Protein AF-A0A2A4VRT5-F1 (afdb_monomer_lite)

Sequence (185 aa):
MNTITSTNTMPLWRRLVMKTGKRFLRWAGDFQSRHSLISTTPVIDNSEFAWVPQLENSYDDVRKELDSILENPENIPTFHQLSPDQKRISKGNNWKTFAFYMYGERVDDQILNWKTGEVMLFDDTYEHEVHNDTDETRAILFIDIYRPMDAIGSLFNRLIVRLIQASTYVKQPLKNVVLWNKGQR

pLDDT: mean 70.99, std 17.07, range [30.53, 94.56]

Secondary structure (DSSP, 8-state):
-----------HHHHHHHHHHHHHHHHHHHHHHHTBSS--SSEE-GGG-TTHHHHHHTHHHHHHHHHHHHTSGGGSPBHHHH-GGGTTT--SSS-B---SS-------S------TT---EE-TTS-------SSS------------B-HHHHHHHHHHHHHHHHSHHHHHHHHHHHHHHHH--

Structure (mmCIF, N/CA/C/O backbone):
data_AF-A0A2A4VRT5-F1
#
_entry.id   AF-A0A2A4VRT5-F1
#
loop_
_atom_site.group_PDB
_atom_site.id
_atom_site.type_symbol
_atom_site.label_atom_id
_atom_site.label_alt_id
_atom_site.label_comp_id
_atom_site.label_asym_id
_atom_site.label_entity_id
_atom_site.label_seq_id
_atom_site.pdbx_PDB_ins_code
_atom_site.Cartn_x
_atom_site.Cartn_y
_atom_site.Cartn_z
_atom_site.occupancy
_atom_site.B_iso_or_equiv
_atom_site.auth_seq_id
_atom_site.auth_comp_id
_atom_site.auth_asym_id
_atom_site.auth_atom_id
_atom_site.pdbx_PDB_model_num
ATOM 1 N N . MET A 1 1 ? -29.665 42.108 3.701 1.00 37.06 1 MET A N 1
ATOM 2 C CA . MET A 1 1 ? -29.297 40.897 2.935 1.00 37.06 1 MET A CA 1
ATOM 3 C C . MET A 1 1 ? -28.033 41.209 2.155 1.00 37.06 1 MET A C 1
ATOM 5 O O . MET A 1 1 ? -28.118 42.055 1.283 1.00 37.06 1 MET A O 1
ATOM 9 N N . ASN A 1 2 ? -26.899 40.572 2.466 1.00 30.53 2 ASN A N 1
ATOM 10 C CA . ASN A 1 2 ? -25.661 40.688 1.683 1.00 30.53 2 ASN A CA 1
ATOM 11 C C . ASN A 1 2 ? -25.141 39.276 1.378 1.00 30.53 2 ASN A C 1
ATOM 13 O O . ASN A 1 2 ? -24.645 38.592 2.270 1.00 30.53 2 ASN A O 1
ATOM 17 N N . THR A 1 3 ? -25.274 38.835 0.130 1.00 39.72 3 THR A N 1
ATOM 18 C CA . THR A 1 3 ? -24.721 37.572 -0.372 1.00 39.72 3 THR A CA 1
ATOM 19 C C . THR A 1 3 ? -23.287 37.783 -0.853 1.00 39.72 3 THR A C 1
ATOM 21 O O . THR A 1 3 ? -23.057 38.452 -1.856 1.00 39.72 3 THR A O 1
ATOM 24 N N . ILE A 1 4 ? -22.310 37.186 -0.165 1.00 38.91 4 ILE A N 1
ATOM 25 C CA . ILE A 1 4 ? -20.912 37.175 -0.619 1.00 38.91 4 ILE A CA 1
ATOM 26 C C . ILE A 1 4 ? -20.708 35.971 -1.547 1.00 38.91 4 ILE A C 1
ATOM 28 O O . ILE A 1 4 ? -20.393 34.867 -1.103 1.00 38.91 4 ILE A O 1
ATOM 32 N N . THR A 1 5 ? -20.873 36.173 -2.854 1.00 44.16 5 THR A N 1
ATOM 33 C CA . THR A 1 5 ? -20.457 35.194 -3.869 1.00 44.16 5 THR A CA 1
ATOM 34 C C . THR A 1 5 ? -18.940 35.237 -4.047 1.00 44.16 5 THR A C 1
ATOM 36 O O . THR A 1 5 ? -18.415 36.013 -4.843 1.00 44.16 5 THR A O 1
ATOM 39 N N . SER A 1 6 ? -18.232 34.389 -3.301 1.00 38.62 6 SER A N 1
ATOM 40 C CA . SER A 1 6 ? -16.788 34.177 -3.448 1.00 38.62 6 SER A CA 1
ATOM 41 C C . SER A 1 6 ? -16.477 33.375 -4.719 1.00 38.62 6 SER A C 1
ATOM 43 O O . SER A 1 6 ? -16.446 32.143 -4.711 1.00 38.62 6 SER A O 1
ATOM 45 N N . THR A 1 7 ? -16.231 34.062 -5.835 1.00 47.00 7 THR A N 1
ATOM 46 C CA . THR A 1 7 ? -15.704 33.448 -7.063 1.00 47.00 7 THR A CA 1
ATOM 47 C C . THR A 1 7 ? -14.189 33.259 -6.953 1.00 47.00 7 THR A C 1
ATOM 49 O O . THR A 1 7 ? -13.397 33.993 -7.539 1.00 47.00 7 THR A O 1
ATOM 52 N N . ASN A 1 8 ? -13.760 32.248 -6.191 1.00 47.56 8 ASN A N 1
ATOM 53 C CA . ASN A 1 8 ? -12.343 31.914 -6.007 1.00 47.56 8 ASN A CA 1
ATOM 54 C C . ASN A 1 8 ? -11.716 31.296 -7.280 1.00 47.56 8 ASN A C 1
ATOM 56 O O . ASN A 1 8 ? -11.456 30.093 -7.370 1.00 47.56 8 ASN A O 1
ATOM 60 N N . THR A 1 9 ? -11.488 32.119 -8.305 1.00 58.62 9 THR A N 1
ATOM 61 C CA . THR A 1 9 ? -10.817 31.708 -9.541 1.00 58.62 9 THR A CA 1
ATOM 62 C C . THR A 1 9 ? -9.310 31.607 -9.317 1.00 58.62 9 THR A C 1
ATOM 64 O O . THR A 1 9 ? -8.614 32.621 -9.262 1.00 58.62 9 THR A O 1
ATOM 67 N N . MET A 1 10 ? -8.789 30.379 -9.217 1.00 53.94 10 MET A N 1
ATOM 68 C CA . MET A 1 10 ? -7.350 30.140 -9.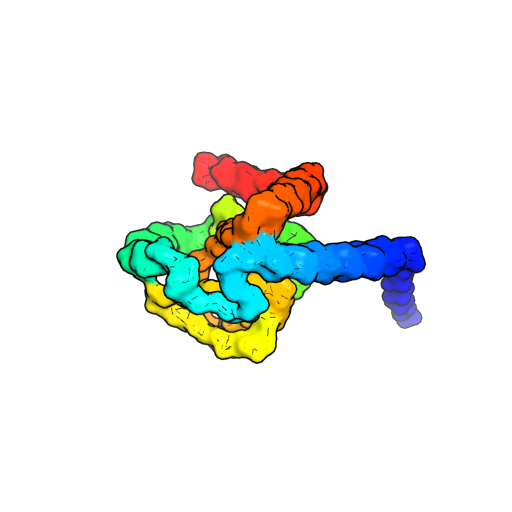037 1.00 53.94 10 MET A CA 1
ATOM 69 C C . MET A 1 10 ? -6.485 30.856 -10.101 1.00 53.94 10 MET A C 1
ATOM 71 O O . MET A 1 10 ? -6.837 30.805 -11.285 1.00 53.94 10 MET A O 1
ATOM 75 N N . PRO A 1 11 ? -5.323 31.435 -9.721 1.00 71.31 11 PRO A N 1
ATOM 76 C CA . PRO A 1 11 ? -4.452 32.175 -10.635 1.00 71.31 11 PRO A CA 1
ATOM 77 C C . PRO A 1 11 ? -4.022 31.384 -11.877 1.00 71.31 11 PRO A C 1
ATOM 79 O O . PRO A 1 11 ? -3.754 30.181 -11.808 1.00 71.31 11 PRO A O 1
ATOM 82 N N . LEU A 1 12 ? -3.868 32.080 -13.009 1.00 65.62 12 LEU A N 1
ATOM 83 C CA . LEU A 1 12 ? -3.478 31.477 -14.293 1.00 65.62 12 LEU A CA 1
ATOM 84 C C . LEU A 1 12 ? -2.144 30.715 -14.223 1.00 65.62 12 LEU A C 1
ATOM 86 O O . LEU A 1 12 ? -2.044 29.615 -14.764 1.00 65.62 12 LEU A O 1
ATOM 90 N N . TRP A 1 13 ? -1.149 31.243 -13.503 1.00 58.78 13 TRP A N 1
ATOM 91 C CA . TRP A 1 13 ? 0.137 30.563 -13.307 1.00 58.78 13 TRP A CA 1
ATOM 92 C C . TRP A 1 13 ? -0.016 29.255 -12.516 1.00 58.78 13 TRP A C 1
ATOM 94 O O . TRP A 1 13 ? 0.600 28.252 -12.866 1.00 58.78 13 TRP A O 1
ATOM 104 N N . ARG A 1 14 ? -0.906 29.216 -11.513 1.00 55.97 14 ARG A N 1
ATOM 105 C CA . ARG A 1 14 ? -1.205 28.005 -10.732 1.00 55.97 14 ARG A CA 1
ATOM 106 C C . ARG A 1 14 ? -1.890 26.952 -11.604 1.00 55.97 14 ARG A C 1
ATOM 108 O O . ARG A 1 14 ? -1.510 25.787 -11.553 1.00 55.97 14 ARG A O 1
ATOM 115 N N . ARG A 1 15 ? -2.824 27.358 -12.475 1.00 61.78 15 ARG A N 1
ATOM 116 C CA . ARG A 1 15 ? -3.419 26.471 -13.496 1.00 61.78 15 ARG A CA 1
ATOM 117 C C . ARG A 1 15 ? -2.370 25.926 -14.471 1.00 61.78 15 ARG A C 1
ATOM 119 O O . ARG A 1 15 ? -2.441 24.753 -14.829 1.00 61.78 15 ARG A O 1
ATOM 126 N N . LEU A 1 16 ? -1.398 26.743 -14.883 1.00 59.53 16 LEU A N 1
ATOM 127 C CA . LEU A 1 16 ? -0.314 26.310 -15.768 1.00 59.53 16 LEU A CA 1
ATOM 128 C C . LEU A 1 16 ? 0.598 25.282 -15.080 1.00 59.53 16 LEU A C 1
ATOM 130 O O . LEU A 1 16 ? 0.813 24.217 -15.650 1.00 59.53 16 LEU A O 1
ATOM 134 N N . VAL A 1 17 ? 1.030 25.549 -13.841 1.00 67.50 17 VAL A N 1
ATOM 135 C CA . VAL A 1 17 ? 1.826 24.625 -13.006 1.00 67.50 17 VAL A CA 1
ATOM 136 C C . VAL A 1 17 ? 1.083 23.311 -12.739 1.00 67.50 17 VAL A C 1
ATOM 138 O O . VAL A 1 17 ? 1.670 22.240 -12.844 1.00 67.50 17 VAL A O 1
ATOM 141 N N . MET A 1 18 ? -0.225 23.352 -12.468 1.00 61.66 18 MET A N 1
ATOM 142 C CA . MET A 1 18 ? -1.034 22.134 -12.317 1.00 61.66 18 MET A CA 1
ATOM 143 C C . MET A 1 18 ? -1.170 21.356 -13.637 1.00 61.66 18 MET A C 1
ATOM 145 O O . MET A 1 18 ? -1.179 20.127 -13.627 1.00 61.66 18 MET A O 1
ATOM 149 N N . LYS A 1 19 ? -1.247 22.039 -14.787 1.00 64.62 19 LYS A N 1
ATOM 150 C CA . LYS A 1 19 ? -1.354 21.399 -16.109 1.00 64.62 19 LYS A CA 1
ATOM 151 C C . LYS A 1 19 ? -0.029 20.787 -16.575 1.00 64.62 19 LYS A C 1
ATOM 153 O O . LYS A 1 19 ? -0.047 19.716 -17.181 1.00 64.62 19 LYS A O 1
ATOM 158 N N . THR A 1 20 ? 1.107 21.429 -16.297 1.00 74.12 20 THR A N 1
ATOM 159 C CA . THR A 1 20 ? 2.437 20.845 -16.539 1.00 74.12 20 THR A CA 1
ATOM 160 C C . THR A 1 20 ? 2.715 19.708 -15.558 1.00 74.12 20 THR A C 1
ATOM 162 O O . THR A 1 20 ? 3.128 18.640 -16.000 1.00 74.12 20 THR A O 1
ATOM 165 N N . GLY A 1 21 ? 2.365 19.873 -14.278 1.00 77.12 21 GLY A N 1
ATOM 166 C CA . GLY A 1 21 ? 2.412 18.820 -13.263 1.00 77.12 21 GLY A CA 1
ATOM 167 C C . GLY A 1 21 ? 1.601 17.582 -13.653 1.00 77.12 21 GLY A C 1
ATOM 168 O O . GLY A 1 21 ? 2.155 16.492 -13.695 1.00 77.12 21 GLY A O 1
ATOM 169 N N . LYS A 1 22 ? 0.328 17.727 -14.054 1.00 76.50 22 LYS A N 1
ATOM 170 C CA . LYS A 1 22 ? -0.503 16.587 -14.496 1.00 76.50 22 LYS A CA 1
ATOM 171 C C . LYS A 1 22 ? 0.057 15.883 -15.741 1.00 76.50 22 LYS A C 1
ATOM 173 O O . LYS A 1 22 ? -0.051 14.666 -15.851 1.00 76.50 22 LYS A O 1
ATOM 178 N N . ARG A 1 23 ? 0.681 16.620 -16.671 1.00 79.94 23 ARG A N 1
ATOM 179 C CA . ARG A 1 23 ? 1.385 16.022 -17.824 1.00 79.94 23 ARG A CA 1
ATOM 180 C C . ARG A 1 23 ? 2.635 15.250 -17.401 1.00 79.94 23 ARG A C 1
ATOM 182 O O . ARG A 1 23 ? 2.854 14.163 -17.920 1.00 79.94 23 ARG A O 1
ATOM 189 N N . PHE A 1 24 ? 3.417 15.797 -16.471 1.00 83.00 24 PHE A N 1
ATOM 190 C CA . PHE A 1 24 ? 4.592 15.133 -15.913 1.00 83.00 24 PHE A CA 1
ATOM 191 C C . PHE A 1 24 ? 4.214 13.864 -15.143 1.00 83.00 24 PHE A C 1
ATOM 193 O O . PHE A 1 24 ? 4.815 12.828 -15.387 1.00 83.00 24 PHE A O 1
ATOM 200 N N . LEU A 1 25 ? 3.185 13.918 -14.289 1.00 79.75 25 LEU A N 1
ATOM 201 C CA . LEU A 1 25 ? 2.685 12.758 -13.546 1.00 79.75 25 LEU A CA 1
ATOM 202 C C . LEU A 1 25 ? 2.237 11.638 -14.488 1.00 79.75 25 LEU A C 1
ATOM 204 O O . LEU A 1 25 ? 2.675 10.507 -14.319 1.00 79.75 25 LEU A O 1
ATOM 208 N N . ARG A 1 26 ? 1.448 11.950 -15.529 1.00 80.56 26 ARG A N 1
ATOM 209 C CA . ARG A 1 26 ? 1.040 10.932 -16.509 1.00 80.56 26 ARG A CA 1
ATOM 210 C C . ARG A 1 26 ? 2.236 10.340 -17.255 1.00 80.56 26 ARG A C 1
ATOM 212 O O . ARG A 1 26 ? 2.320 9.130 -17.370 1.00 80.56 26 ARG A O 1
ATOM 219 N N . TRP A 1 27 ? 3.186 11.171 -17.693 1.00 88.44 27 TRP A N 1
ATOM 220 C CA . TRP A 1 27 ? 4.414 10.687 -18.333 1.00 88.44 27 TRP A CA 1
ATOM 221 C C . TRP A 1 27 ? 5.266 9.813 -17.396 1.00 88.44 27 TRP A C 1
ATOM 223 O O . TRP A 1 27 ? 5.820 8.811 -17.834 1.00 88.44 27 TRP A O 1
ATOM 233 N N . ALA A 1 28 ? 5.356 10.164 -16.110 1.00 85.31 28 ALA A N 1
ATOM 234 C CA . ALA A 1 28 ? 6.055 9.367 -15.107 1.00 85.31 28 ALA A CA 1
ATOM 235 C C . ALA A 1 28 ? 5.331 8.038 -14.829 1.00 85.31 28 ALA A C 1
ATOM 237 O O . ALA A 1 28 ? 5.996 7.034 -14.591 1.00 85.31 28 ALA A O 1
ATOM 238 N N . GLY A 1 29 ? 3.995 8.010 -14.902 1.00 84.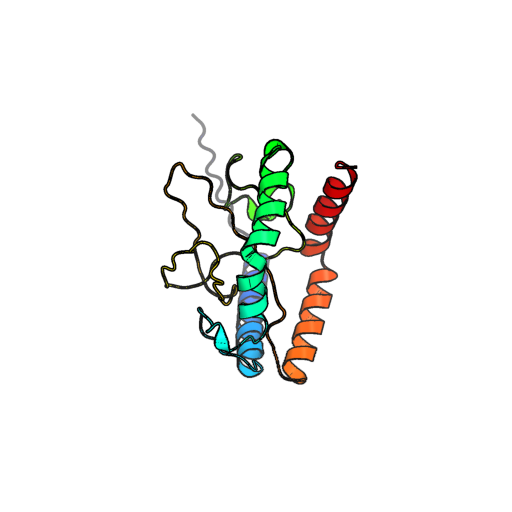88 29 GLY A N 1
ATOM 239 C CA . GLY A 1 29 ? 3.192 6.784 -14.939 1.00 84.88 29 GLY A CA 1
ATOM 240 C C . GLY A 1 29 ? 3.525 5.939 -16.169 1.00 84.88 29 GLY A C 1
ATOM 241 O O . GLY A 1 29 ? 4.076 4.855 -16.018 1.00 84.88 29 GLY A O 1
ATOM 242 N N . ASP A 1 30 ? 3.333 6.488 -17.377 1.00 86.12 30 ASP A N 1
ATOM 243 C CA . ASP A 1 30 ? 3.638 5.835 -18.663 1.00 86.12 30 ASP A CA 1
ATOM 244 C C . ASP A 1 30 ? 5.067 5.248 -18.697 1.00 86.12 30 ASP A C 1
ATOM 246 O O . ASP A 1 30 ? 5.305 4.180 -19.262 1.00 86.12 30 ASP A O 1
ATOM 250 N N . PHE A 1 31 ? 6.037 5.954 -18.105 1.00 90.25 31 PHE A N 1
ATOM 251 C CA . PHE A 1 31 ? 7.423 5.510 -17.968 1.00 90.25 31 PHE A CA 1
ATOM 252 C C . PHE A 1 31 ? 7.558 4.328 -16.998 1.00 90.25 31 PHE A C 1
ATOM 254 O O . PHE A 1 31 ? 8.173 3.322 -17.344 1.00 90.25 31 PHE A O 1
ATOM 261 N N . GLN A 1 32 ? 6.970 4.420 -15.803 1.00 87.88 32 GLN A N 1
ATOM 262 C CA . GLN A 1 32 ? 7.000 3.341 -14.813 1.00 87.88 32 GLN A CA 1
ATOM 263 C C . GLN A 1 32 ? 6.305 2.072 -15.322 1.00 87.88 32 GLN A C 1
ATOM 265 O O . GLN A 1 32 ? 6.847 0.987 -15.134 1.00 87.88 32 GLN A O 1
ATOM 270 N N . SER A 1 33 ? 5.181 2.194 -16.037 1.00 88.56 33 SER A N 1
ATOM 271 C CA . SER A 1 33 ? 4.491 1.056 -16.655 1.00 88.56 33 SER A CA 1
ATOM 272 C C . SER A 1 33 ? 5.375 0.334 -17.679 1.00 88.56 33 SER A C 1
ATOM 274 O O . SER A 1 33 ? 5.449 -0.889 -17.670 1.00 88.56 33 SER A O 1
ATOM 276 N N . ARG A 1 34 ? 6.116 1.072 -18.521 1.00 91.81 34 ARG A N 1
ATOM 277 C CA . ARG A 1 34 ? 7.037 0.492 -19.526 1.00 91.81 34 ARG A CA 1
ATOM 278 C C . ARG A 1 34 ? 8.237 -0.244 -18.931 1.00 91.81 34 ARG A C 1
ATOM 280 O O . ARG A 1 34 ? 8.804 -1.093 -19.610 1.00 91.81 34 ARG A O 1
ATOM 287 N N . HIS A 1 35 ? 8.634 0.112 -17.713 1.00 93.62 35 HIS A N 1
ATOM 288 C CA . HIS A 1 35 ? 9.755 -0.495 -16.994 1.00 93.62 35 HIS A CA 1
ATOM 289 C C . HIS A 1 35 ? 9.301 -1.462 -15.884 1.00 93.62 35 HIS A C 1
ATOM 291 O O . HIS A 1 35 ? 10.137 -1.935 -15.113 1.00 93.62 35 HIS A O 1
ATOM 297 N N . SER A 1 36 ? 7.997 -1.750 -15.787 1.00 91.62 36 SER A N 1
ATOM 298 C CA . SER A 1 36 ? 7.414 -2.698 -14.833 1.00 91.62 36 SER A CA 1
ATOM 299 C C . SER A 1 36 ? 7.798 -4.136 -15.190 1.00 91.62 36 SER A C 1
ATOM 301 O O . SER A 1 36 ? 7.738 -4.525 -16.354 1.00 91.62 36 SER A O 1
ATOM 303 N N . LEU A 1 37 ? 8.174 -4.929 -14.184 1.00 92.62 37 LEU A N 1
ATOM 304 C CA . LEU A 1 37 ? 8.426 -6.373 -14.323 1.00 92.62 37 LEU A CA 1
ATOM 305 C C . LEU A 1 37 ? 7.197 -7.232 -13.979 1.00 92.62 37 LEU A C 1
ATOM 307 O O . LEU A 1 37 ? 7.214 -8.435 -14.215 1.00 92.62 37 LEU A O 1
ATOM 311 N N . ILE A 1 38 ? 6.160 -6.601 -13.426 1.00 91.44 38 ILE A N 1
ATOM 312 C CA . ILE A 1 38 ? 4.837 -7.168 -13.129 1.00 91.44 38 ILE A CA 1
ATOM 313 C C . ILE A 1 38 ? 3.769 -6.507 -14.014 1.00 91.44 38 ILE A C 1
ATOM 315 O O . ILE A 1 38 ? 4.041 -5.473 -14.644 1.00 91.44 38 ILE A O 1
ATOM 319 N N . SER A 1 39 ? 2.548 -7.037 -14.018 1.00 88.81 39 SER A N 1
ATOM 320 C CA . SER A 1 39 ? 1.408 -6.455 -14.727 1.00 88.81 39 SER A CA 1
ATOM 321 C C . SER A 1 39 ? 1.136 -4.998 -14.329 1.00 88.81 39 SER A C 1
ATOM 323 O O . SER A 1 39 ? 1.421 -4.523 -13.223 1.00 88.81 39 SER A O 1
ATOM 325 N N . THR A 1 40 ? 0.605 -4.250 -15.293 1.00 88.44 40 THR A N 1
ATOM 326 C CA . THR A 1 40 ? 0.207 -2.842 -15.153 1.00 88.44 40 THR A CA 1
ATOM 327 C C . THR A 1 40 ? -1.305 -2.705 -15.323 1.00 88.44 40 THR A C 1
ATOM 329 O O . THR A 1 40 ? -1.783 -1.748 -15.925 1.00 88.44 40 THR A O 1
ATOM 332 N N . THR A 1 41 ? -2.051 -3.726 -14.909 1.00 85.75 41 THR A N 1
ATOM 333 C CA . THR A 1 41 ? -3.511 -3.702 -14.816 1.00 85.75 41 THR A CA 1
ATOM 334 C C . THR A 1 41 ? -3.931 -3.092 -13.473 1.00 85.75 41 THR A C 1
ATOM 336 O O . THR A 1 41 ? -3.157 -3.169 -12.517 1.00 85.75 41 THR A O 1
ATOM 339 N N . PRO A 1 42 ? -5.139 -2.501 -13.362 1.00 80.06 42 PRO A N 1
ATOM 340 C CA . PRO A 1 42 ? -5.616 -1.924 -12.101 1.00 80.06 42 PRO A CA 1
ATOM 341 C C . PRO A 1 42 ? -5.645 -2.932 -10.947 1.00 80.06 42 PRO A C 1
ATOM 343 O O . PRO A 1 42 ? -5.326 -2.585 -9.815 1.00 80.06 42 PRO A O 1
ATOM 346 N N . VAL A 1 43 ? -5.982 -4.186 -11.258 1.00 82.00 43 VAL A N 1
ATOM 347 C CA . VAL A 1 43 ? -5.911 -5.341 -10.355 1.00 82.00 43 VAL A CA 1
ATOM 348 C C . VAL A 1 43 ? -4.746 -6.216 -10.798 1.00 82.00 43 VAL A C 1
ATOM 350 O O . VAL A 1 43 ? -4.580 -6.453 -11.998 1.00 82.00 43 VAL A O 1
ATOM 353 N N . ILE A 1 44 ? -3.940 -6.669 -9.842 1.00 86.12 44 ILE A N 1
ATOM 354 C CA . ILE A 1 44 ? -2.732 -7.469 -10.079 1.00 86.12 44 ILE A CA 1
ATOM 355 C C . ILE A 1 44 ? -2.971 -8.873 -9.520 1.00 86.12 44 ILE A C 1
ATOM 357 O O . ILE A 1 44 ? -3.576 -9.021 -8.459 1.00 86.12 44 ILE A O 1
ATOM 361 N N . ASP A 1 45 ? -2.521 -9.907 -10.230 1.00 88.75 45 ASP A N 1
ATOM 362 C CA . ASP A 1 45 ? -2.709 -11.287 -9.786 1.00 88.75 45 ASP A CA 1
ATOM 363 C C . ASP A 1 45 ? -1.759 -11.620 -8.619 1.00 88.75 45 ASP A C 1
ATOM 365 O O . ASP A 1 45 ? -0.554 -11.355 -8.677 1.00 88.75 45 ASP A O 1
ATOM 369 N N . ASN A 1 46 ? -2.290 -12.232 -7.556 1.00 89.38 46 ASN A N 1
ATOM 370 C CA . ASN A 1 46 ? -1.518 -12.608 -6.367 1.00 89.38 46 ASN A CA 1
ATOM 371 C C . ASN A 1 46 ? -0.339 -13.551 -6.690 1.00 89.38 46 ASN A C 1
ATOM 373 O O . ASN A 1 46 ? 0.665 -13.542 -5.976 1.00 89.38 46 ASN A O 1
ATOM 377 N N . SER A 1 47 ? -0.411 -14.325 -7.780 1.00 89.94 47 SER A N 1
ATOM 378 C CA . SER A 1 47 ? 0.676 -15.203 -8.236 1.00 89.94 47 SER A CA 1
ATOM 379 C C . SER A 1 47 ? 1.921 -14.460 -8.738 1.00 89.94 47 SER A C 1
ATOM 381 O O . SER A 1 47 ? 3.002 -15.051 -8.765 1.00 89.94 47 SER A O 1
ATOM 383 N N . GLU A 1 48 ? 1.829 -13.162 -9.054 1.00 90.75 48 GLU A N 1
ATOM 384 C CA . GLU A 1 48 ? 2.998 -12.339 -9.399 1.00 90.75 48 GLU A CA 1
ATOM 385 C C . GLU A 1 48 ? 3.907 -12.058 -8.186 1.00 90.75 48 GLU A C 1
ATOM 387 O O . GLU A 1 48 ? 5.050 -11.618 -8.342 1.00 90.75 48 GLU A O 1
ATOM 392 N N . PHE A 1 49 ? 3.438 -12.356 -6.968 1.00 90.38 49 PHE A N 1
ATOM 393 C CA . PHE A 1 49 ? 4.138 -12.072 -5.722 1.00 90.38 49 PHE A CA 1
ATOM 394 C C . PHE A 1 49 ? 4.237 -13.301 -4.811 1.00 90.38 49 PHE A C 1
ATOM 396 O O . PHE A 1 49 ? 3.358 -13.596 -4.006 1.00 90.38 49 PHE A O 1
ATOM 403 N N . ALA A 1 50 ? 5.394 -13.967 -4.847 1.00 91.75 50 ALA A N 1
ATOM 404 C CA . ALA A 1 50 ? 5.671 -15.182 -4.068 1.00 91.75 50 ALA A CA 1
ATOM 405 C C . ALA A 1 50 ? 5.532 -15.042 -2.532 1.00 91.75 50 ALA A C 1
ATOM 407 O O . ALA A 1 50 ? 5.503 -16.051 -1.831 1.00 91.75 50 ALA A O 1
ATOM 408 N N . TRP A 1 51 ? 5.456 -13.818 -1.997 1.00 91.50 51 TRP A N 1
ATOM 409 C CA . TRP A 1 51 ? 5.235 -13.554 -0.571 1.00 91.50 51 TRP A CA 1
ATOM 410 C C . TRP A 1 51 ? 3.752 -13.543 -0.165 1.00 91.50 51 TRP A C 1
ATOM 412 O O . TRP A 1 51 ? 3.469 -13.633 1.029 1.00 91.50 51 TRP A O 1
ATOM 422 N N . VAL A 1 52 ? 2.802 -13.462 -1.108 1.00 93.00 52 VAL A N 1
ATOM 423 C CA . VAL A 1 52 ? 1.364 -13.368 -0.788 1.00 93.00 52 VAL A CA 1
ATOM 424 C C . VAL A 1 52 ? 0.871 -14.554 0.052 1.00 93.00 52 VAL A C 1
ATOM 426 O O . VAL A 1 52 ? 0.316 -14.296 1.121 1.00 93.00 52 VAL A O 1
ATOM 429 N N . PRO A 1 53 ? 1.167 -15.828 -0.290 1.00 93.00 53 PRO A N 1
ATOM 430 C CA . PRO A 1 53 ? 0.744 -16.956 0.540 1.00 93.00 53 PRO A CA 1
ATOM 431 C C . PRO A 1 53 ? 1.333 -16.913 1.954 1.00 93.00 53 PRO A C 1
ATOM 433 O O . PRO A 1 53 ? 0.719 -17.405 2.894 1.00 93.00 53 PRO A O 1
ATOM 436 N N . GLN A 1 54 ? 2.523 -16.331 2.144 1.00 92.19 54 GLN A N 1
ATOM 437 C CA . GLN A 1 54 ? 3.100 -16.169 3.481 1.00 92.19 54 GLN A CA 1
ATOM 438 C C . GLN A 1 54 ? 2.317 -15.135 4.304 1.00 92.19 54 GLN A C 1
ATOM 440 O O . GLN A 1 54 ? 2.104 -15.353 5.497 1.00 92.19 54 GLN A O 1
ATOM 445 N N . LEU A 1 55 ? 1.867 -14.039 3.683 1.00 90.50 55 LEU A N 1
ATOM 446 C CA . LEU A 1 55 ? 1.057 -13.022 4.355 1.00 90.50 55 LEU A CA 1
ATOM 447 C C . LEU A 1 55 ? -0.338 -13.558 4.711 1.00 90.50 55 LEU A C 1
ATOM 449 O O . LEU A 1 55 ? -0.773 -13.379 5.845 1.00 90.50 55 LEU A O 1
ATOM 453 N N . GLU A 1 56 ? -0.993 -14.270 3.792 1.00 91.62 56 GLU A N 1
ATOM 454 C CA . GLU A 1 56 ? -2.304 -14.901 4.022 1.00 91.62 56 GLU A CA 1
ATOM 455 C C . GLU A 1 56 ? -2.237 -15.943 5.152 1.00 91.62 56 GLU A C 1
ATOM 457 O O . GLU A 1 56 ? -3.044 -15.908 6.078 1.00 91.62 56 GLU A O 1
ATOM 462 N N . ASN A 1 57 ? -1.204 -16.795 5.171 1.00 92.94 57 ASN A N 1
ATOM 463 C CA . ASN A 1 57 ? -0.965 -17.727 6.283 1.00 92.94 57 ASN A CA 1
ATOM 464 C C . ASN A 1 57 ? -0.630 -17.028 7.619 1.00 92.94 57 ASN A C 1
ATOM 466 O O . ASN A 1 57 ? -0.775 -17.642 8.673 1.00 92.94 57 ASN A O 1
ATOM 470 N N . SER A 1 58 ? -0.194 -15.763 7.600 1.00 92.00 58 SER A N 1
ATOM 471 C CA . SER A 1 58 ? 0.068 -14.970 8.814 1.00 92.00 58 SER A CA 1
ATOM 472 C C . SER A 1 58 ? -1.175 -14.226 9.328 1.00 92.00 58 SER A C 1
ATOM 474 O O . SER A 1 58 ? -1.081 -13.495 10.317 1.00 92.00 58 SER A O 1
ATOM 476 N N . TYR A 1 59 ? -2.334 -14.386 8.671 1.00 90.88 59 TYR A N 1
ATOM 477 C CA . TYR A 1 59 ? -3.557 -13.640 8.980 1.00 90.88 59 TYR A CA 1
ATOM 478 C C . TYR A 1 59 ? -3.961 -13.732 10.457 1.00 90.88 59 TYR A C 1
ATOM 480 O O . TYR A 1 59 ? -4.257 -12.702 11.060 1.00 90.88 59 TYR A O 1
ATOM 488 N N . ASP A 1 60 ? -3.940 -14.925 11.059 1.00 90.56 60 ASP A N 1
ATOM 489 C CA . ASP A 1 60 ? -4.389 -15.114 12.446 1.00 90.56 60 ASP A CA 1
ATOM 490 C C . ASP A 1 60 ? -3.524 -14.352 13.460 1.00 90.56 60 ASP A C 1
ATOM 492 O O . ASP A 1 60 ? -4.034 -13.890 14.480 1.00 90.56 60 ASP A O 1
ATOM 496 N N . ASP A 1 61 ? -2.224 -14.201 13.203 1.00 89.75 61 ASP A N 1
ATOM 497 C CA . ASP A 1 61 ? -1.315 -13.477 14.098 1.00 89.75 61 ASP A CA 1
ATOM 498 C C . ASP A 1 61 ? -1.460 -11.960 13.929 1.00 89.75 61 ASP A C 1
ATOM 500 O O . ASP A 1 61 ? -1.632 -11.245 14.918 1.00 89.75 61 ASP A O 1
ATOM 504 N N . VAL A 1 62 ? -1.543 -11.481 12.682 1.00 86.25 62 VAL A N 1
ATOM 505 C CA . VAL A 1 62 ? -1.904 -10.086 12.363 1.00 86.25 62 VAL A CA 1
ATOM 506 C C . VAL A 1 62 ? -3.261 -9.715 12.973 1.00 86.25 62 VAL A C 1
ATOM 508 O O . VAL A 1 62 ? -3.441 -8.606 13.482 1.00 86.25 62 VAL A O 1
ATOM 511 N N . ARG A 1 63 ? -4.228 -10.640 12.949 1.00 87.00 63 ARG A N 1
ATOM 512 C CA . ARG A 1 63 ? -5.563 -10.422 13.506 1.00 87.00 63 ARG A CA 1
ATOM 513 C C . ARG A 1 63 ? -5.531 -10.276 15.026 1.00 87.00 63 ARG A C 1
ATOM 515 O O . ARG A 1 63 ? -6.172 -9.360 15.529 1.00 87.00 63 ARG A O 1
ATOM 522 N N . LYS A 1 64 ? -4.756 -11.101 15.740 1.00 87.38 64 LYS A N 1
ATOM 523 C CA . LYS A 1 64 ? -4.573 -10.980 17.202 1.00 87.38 64 LYS A CA 1
ATOM 524 C C . LYS A 1 64 ? -3.971 -9.627 17.587 1.00 87.38 64 LYS A C 1
ATOM 526 O O . LYS A 1 64 ? -4.468 -8.994 18.513 1.00 87.38 64 LYS A O 1
ATOM 531 N N . GLU A 1 65 ? -2.945 -9.162 16.867 1.00 82.75 65 GLU A N 1
ATOM 532 C CA . GLU A 1 65 ? -2.355 -7.835 17.107 1.00 82.75 65 GLU A CA 1
ATOM 533 C C . GLU A 1 65 ? -3.377 -6.709 16.888 1.00 82.75 65 GLU A C 1
ATOM 535 O O . GLU A 1 65 ? -3.485 -5.794 17.707 1.00 82.75 65 GLU A O 1
ATOM 540 N N . LEU A 1 66 ? -4.170 -6.798 15.814 1.00 85.12 66 LEU A N 1
ATOM 541 C CA . LEU A 1 66 ? -5.258 -5.859 15.547 1.00 85.12 66 LEU A CA 1
ATOM 542 C C . LEU A 1 66 ? -6.328 -5.886 16.649 1.00 85.12 66 LEU A C 1
ATOM 544 O O . LEU A 1 66 ? -6.773 -4.820 17.069 1.00 85.12 66 LEU A O 1
ATOM 548 N N . ASP A 1 67 ? -6.739 -7.063 17.121 1.00 86.12 67 ASP A N 1
ATOM 549 C CA . ASP A 1 67 ? -7.759 -7.190 18.166 1.00 86.12 67 ASP A CA 1
ATOM 550 C C . ASP A 1 67 ? -7.310 -6.510 19.471 1.00 86.12 67 ASP A C 1
ATOM 552 O O . ASP A 1 67 ? -8.085 -5.744 20.042 1.00 86.12 67 ASP A O 1
ATOM 556 N N . SER A 1 68 ? -6.040 -6.650 19.873 1.00 82.00 68 SER A N 1
ATOM 557 C CA . SER A 1 68 ? -5.479 -5.902 21.013 1.00 82.00 68 SER A CA 1
ATOM 558 C C . SER A 1 68 ? -5.419 -4.383 20.789 1.00 82.00 68 SER A C 1
ATOM 560 O O . SER A 1 68 ? -5.613 -3.612 21.727 1.00 82.00 68 SER A O 1
ATOM 562 N N . ILE A 1 69 ? -5.192 -3.912 19.556 1.00 77.81 69 ILE A N 1
ATOM 563 C CA . ILE A 1 69 ? -5.270 -2.474 19.225 1.00 77.81 69 ILE A CA 1
ATOM 564 C C . ILE A 1 69 ? -6.727 -1.972 19.299 1.00 77.81 69 ILE A C 1
ATOM 566 O O . ILE A 1 69 ? -6.979 -0.840 19.721 1.00 77.81 69 ILE A O 1
ATOM 570 N N . LEU A 1 70 ? -7.694 -2.810 18.917 1.00 81.38 70 LEU A N 1
ATOM 571 C CA . LEU A 1 70 ? -9.125 -2.500 18.938 1.00 81.38 70 LEU A CA 1
ATOM 572 C C . LEU A 1 70 ? -9.761 -2.548 20.338 1.00 81.38 70 LEU A C 1
ATOM 574 O O . LEU A 1 70 ? -10.901 -2.107 20.471 1.00 81.38 70 LEU A O 1
ATOM 578 N N . GLU A 1 71 ? -9.043 -2.988 21.377 1.00 83.00 71 GLU A N 1
ATOM 579 C CA . GLU A 1 71 ? -9.474 -2.838 22.778 1.00 83.00 71 GLU A CA 1
ATOM 580 C C . GLU A 1 71 ? -9.582 -1.363 23.205 1.00 83.00 71 GLU A C 1
ATOM 582 O O . GLU A 1 71 ? -10.419 -1.028 24.040 1.00 83.00 71 GLU A O 1
ATOM 587 N N . ASN A 1 72 ? -8.757 -0.477 22.627 1.00 78.62 72 ASN A N 1
ATOM 588 C CA . ASN A 1 72 ? -8.696 0.951 22.973 1.00 78.62 72 ASN A CA 1
ATOM 589 C C . ASN A 1 72 ? -8.754 1.833 21.702 1.00 78.62 72 ASN A C 1
ATOM 591 O O . ASN A 1 72 ? -7.793 2.542 21.362 1.00 78.62 72 ASN A O 1
ATOM 595 N N . PRO A 1 73 ? -9.850 1.764 20.920 1.00 73.88 73 PRO A N 1
ATOM 596 C CA . PRO A 1 73 ? -9.893 2.281 19.556 1.00 73.88 73 PRO A CA 1
ATOM 597 C C . PRO A 1 73 ? -9.865 3.815 19.489 1.00 73.88 73 PRO A C 1
ATOM 599 O O . PRO A 1 73 ? -9.591 4.381 18.432 1.00 73.88 73 PRO A O 1
ATOM 602 N N . GLU A 1 74 ? -10.189 4.529 20.565 1.00 72.50 74 GLU A N 1
ATOM 603 C CA . GLU A 1 74 ? -10.036 5.987 20.709 1.00 72.50 74 GLU A CA 1
ATOM 604 C C . GLU A 1 74 ? -8.583 6.476 20.658 1.00 72.50 74 GLU A C 1
ATOM 606 O O . GLU A 1 74 ? -8.361 7.628 20.286 1.00 72.50 74 GLU A O 1
ATOM 611 N N . ASN A 1 75 ? -7.599 5.613 20.937 1.00 71.62 75 ASN A N 1
ATOM 612 C CA . ASN A 1 75 ? -6.181 5.966 20.816 1.00 71.62 75 ASN A CA 1
ATOM 613 C C . ASN A 1 75 ? -5.688 5.978 19.357 1.00 71.62 75 ASN A C 1
ATOM 615 O O . ASN A 1 75 ? -4.665 6.602 19.056 1.00 71.62 75 ASN A O 1
ATOM 619 N N . ILE A 1 76 ? -6.422 5.336 18.439 1.00 70.75 76 ILE A N 1
ATOM 620 C CA . ILE A 1 76 ? -6.094 5.290 17.010 1.00 70.75 76 ILE A CA 1
ATOM 621 C C . ILE A 1 76 ? -6.489 6.629 16.354 1.00 70.75 76 ILE A C 1
ATOM 623 O O . ILE A 1 76 ? -7.671 6.991 16.363 1.00 70.75 76 ILE A O 1
ATOM 627 N N . PRO A 1 77 ? -5.544 7.367 15.743 1.00 62.72 77 PRO A N 1
ATOM 628 C CA . PRO A 1 77 ? -5.821 8.666 15.152 1.00 62.72 77 PRO A CA 1
ATOM 629 C C . PRO A 1 77 ? -6.671 8.526 13.885 1.00 62.72 77 PRO A C 1
ATOM 631 O O . PRO A 1 77 ? -6.574 7.555 13.129 1.00 62.72 77 PRO A O 1
ATOM 634 N N . THR A 1 78 ? -7.482 9.543 13.614 1.00 65.50 78 THR A N 1
ATOM 635 C CA . THR A 1 78 ? -8.164 9.692 12.324 1.00 65.50 78 THR A CA 1
ATOM 636 C C . THR A 1 78 ? -7.175 10.101 11.237 1.00 65.50 78 THR A C 1
ATOM 638 O O . THR A 1 78 ? -6.206 10.825 11.490 1.00 65.50 78 THR A O 1
ATOM 641 N N . PHE A 1 79 ? -7.440 9.686 9.998 1.00 61.81 79 PHE A N 1
ATOM 642 C CA . PHE A 1 79 ? -6.568 9.944 8.844 1.00 61.81 79 PHE A CA 1
ATOM 643 C C . PHE A 1 79 ? -6.187 11.437 8.692 1.00 61.81 79 PHE A C 1
ATOM 645 O O . PHE A 1 79 ? -5.045 11.775 8.376 1.00 61.81 79 PHE A O 1
ATOM 652 N N . HIS A 1 80 ? -7.098 12.358 9.032 1.00 62.91 80 HIS A N 1
ATOM 653 C CA . HIS A 1 80 ? -6.899 13.818 8.949 1.00 62.91 80 HIS A CA 1
ATOM 654 C C . HIS A 1 80 ? -6.069 14.444 10.053 1.00 62.91 80 HIS A C 1
ATOM 656 O O . HIS A 1 80 ? -5.596 15.570 9.884 1.00 62.91 80 HIS A O 1
ATOM 662 N N . GLN A 1 81 ? -5.886 13.739 11.167 1.00 56.78 81 GLN A N 1
ATOM 663 C CA . GLN A 1 81 ? -4.922 14.126 12.196 1.00 56.78 81 GLN A CA 1
ATOM 664 C C . GLN A 1 81 ? -3.489 13.791 11.750 1.00 56.78 81 GLN A C 1
ATOM 666 O O . GLN A 1 81 ? -2.551 14.474 12.158 1.00 56.78 81 GLN A O 1
ATOM 671 N N . LEU A 1 82 ? -3.321 12.803 10.861 1.00 56.12 82 LEU A N 1
ATOM 672 C CA . LEU A 1 82 ? -2.033 12.449 10.262 1.00 56.12 82 LEU A CA 1
ATOM 673 C C . LEU A 1 82 ? -1.724 13.310 9.024 1.00 56.12 82 LEU A C 1
ATOM 675 O O . LEU A 1 82 ? -0.669 13.949 8.978 1.00 56.12 82 LEU A O 1
ATOM 679 N N . SER A 1 83 ? -2.654 13.390 8.063 1.00 53.03 83 SER A N 1
ATOM 680 C CA . SER A 1 83 ? -2.506 14.144 6.807 1.00 53.03 83 SER A CA 1
ATOM 681 C C . SER A 1 83 ? -3.602 15.215 6.626 1.00 53.03 83 SER A C 1
ATOM 683 O O . SER A 1 83 ? -4.742 14.896 6.274 1.00 53.03 83 SER A O 1
ATOM 685 N N . PRO A 1 84 ? -3.298 16.515 6.832 1.00 50.50 84 PRO A N 1
ATOM 686 C CA . PRO A 1 84 ? -4.292 17.589 6.725 1.00 50.50 84 PRO A CA 1
ATOM 687 C C . PRO A 1 84 ? -4.844 17.825 5.313 1.00 50.50 84 PRO A C 1
ATOM 689 O O . PRO A 1 84 ? -5.966 18.320 5.185 1.00 50.50 84 PRO A O 1
ATOM 692 N N . ASP A 1 85 ? -4.082 17.482 4.270 1.00 48.09 85 ASP A N 1
ATOM 693 C CA . ASP A 1 85 ? -4.477 17.669 2.864 1.00 48.09 85 ASP A CA 1
ATOM 694 C C . ASP A 1 85 ? -5.622 16.731 2.452 1.00 48.09 85 ASP A C 1
ATOM 696 O O . ASP A 1 85 ? -6.365 17.009 1.512 1.00 48.09 85 ASP A O 1
ATOM 700 N N . GLN A 1 86 ? -5.832 15.660 3.218 1.00 48.62 86 GLN A N 1
ATOM 701 C CA . GLN A 1 86 ? -6.810 14.624 2.922 1.00 48.62 86 GLN A CA 1
ATOM 702 C C . GLN A 1 86 ? -8.251 14.972 3.338 1.00 48.62 86 GLN A C 1
ATOM 704 O O . GLN A 1 86 ? -9.163 14.187 3.089 1.00 48.62 86 GLN A O 1
ATOM 709 N N . LYS A 1 87 ? -8.505 16.142 3.956 1.00 48.75 87 LYS A N 1
ATOM 710 C CA . LYS A 1 87 ? -9.786 16.554 4.609 1.00 48.75 87 LYS A CA 1
ATOM 711 C C . LYS A 1 87 ? -11.058 16.492 3.753 1.00 48.75 87 LYS A C 1
ATOM 713 O O . LYS A 1 87 ? -12.155 16.759 4.239 1.00 48.75 87 LYS A O 1
ATOM 718 N N . ARG A 1 88 ? -10.919 16.178 2.471 1.00 45.56 88 ARG A N 1
ATOM 719 C CA . ARG A 1 88 ? -12.015 15.948 1.537 1.00 45.56 88 ARG A CA 1
ATOM 720 C C . ARG A 1 88 ? -12.658 14.562 1.709 1.00 45.56 88 ARG A C 1
ATOM 722 O O . ARG A 1 88 ? -13.863 14.472 1.472 1.00 45.56 88 ARG A O 1
ATOM 729 N N . ILE A 1 89 ? -11.896 13.536 2.121 1.00 43.06 89 ILE A N 1
ATOM 730 C CA . ILE A 1 89 ? -12.318 12.119 2.048 1.00 43.06 89 ILE A CA 1
ATOM 731 C C . ILE A 1 89 ? -12.725 11.440 3.362 1.00 43.06 89 ILE A C 1
ATOM 733 O O . ILE A 1 89 ? -13.572 10.558 3.304 1.00 43.06 89 ILE A O 1
ATOM 737 N N . SER A 1 90 ? -12.248 11.862 4.540 1.00 42.22 90 SER A N 1
ATOM 738 C CA . SER A 1 90 ? -12.952 11.526 5.792 1.00 42.22 90 SER A CA 1
ATOM 739 C C . SER A 1 90 ? -13.399 12.773 6.539 1.00 42.22 90 SER A C 1
ATOM 741 O O . SER A 1 90 ? -12.761 13.828 6.544 1.00 42.22 90 SER A O 1
ATOM 743 N N . LYS A 1 91 ? -14.607 12.642 7.077 1.00 45.94 91 LYS A N 1
ATOM 744 C CA . LYS A 1 91 ? -15.361 13.655 7.797 1.00 45.94 91 LYS A CA 1
ATOM 745 C C . LYS A 1 91 ? -15.851 12.959 9.063 1.00 45.94 91 LYS A C 1
ATOM 747 O O . LYS A 1 91 ? -16.541 11.948 8.969 1.00 45.94 91 LYS A O 1
ATOM 752 N N . GLY A 1 92 ? -15.496 13.483 10.232 1.00 57.56 92 GLY A N 1
ATOM 753 C CA . GLY A 1 92 ? -15.819 12.852 11.517 1.00 57.56 92 GLY A CA 1
ATOM 754 C C . GLY A 1 92 ? -14.790 11.808 11.971 1.00 57.56 92 GLY A C 1
ATOM 755 O O . GLY A 1 92 ? -13.630 11.863 11.574 1.00 57.56 92 GLY A O 1
ATOM 756 N N . ASN A 1 93 ? -15.212 10.894 12.850 1.00 55.03 93 ASN A N 1
ATOM 757 C CA . ASN A 1 93 ? -14.321 10.012 13.624 1.00 55.03 93 ASN A CA 1
ATOM 758 C C . ASN A 1 93 ? -14.275 8.550 13.126 1.00 55.03 93 ASN A C 1
ATOM 760 O O . ASN A 1 93 ? -13.677 7.691 13.772 1.00 55.03 93 ASN A O 1
ATOM 764 N N . ASN A 1 94 ? -14.938 8.254 12.005 1.00 54.81 94 ASN A N 1
ATOM 765 C CA . ASN A 1 94 ? -15.213 6.877 11.577 1.00 54.81 94 ASN A CA 1
ATOM 766 C C . ASN A 1 94 ? -14.059 6.259 10.767 1.00 54.81 94 ASN A C 1
ATOM 768 O O . ASN A 1 94 ? -13.947 5.042 10.694 1.00 54.81 94 ASN A O 1
ATOM 772 N N . TRP A 1 95 ? -13.179 7.084 10.188 1.00 54.31 95 TRP A N 1
ATOM 773 C CA . TRP A 1 95 ? -11.996 6.622 9.454 1.00 54.31 95 TRP A CA 1
ATOM 774 C C . TRP A 1 95 ? -10.746 6.823 10.312 1.00 54.31 95 TRP A C 1
ATOM 776 O O . TRP A 1 95 ? -10.093 7.875 10.285 1.00 54.31 95 TRP A O 1
ATOM 786 N N . LYS A 1 96 ? -10.438 5.790 11.094 1.00 57.75 96 LYS A N 1
ATOM 787 C CA . LYS A 1 96 ? -9.223 5.677 11.905 1.00 57.75 96 LYS A CA 1
ATOM 788 C C . LYS A 1 96 ? -8.132 4.978 11.101 1.00 57.75 96 LYS A C 1
ATOM 790 O O . LYS A 1 96 ? -8.431 4.152 10.240 1.00 57.75 96 LYS A O 1
ATOM 795 N N . THR A 1 97 ? -6.868 5.324 11.328 1.00 57.06 97 THR A N 1
ATOM 796 C CA . THR A 1 97 ? -5.755 4.738 10.570 1.00 57.06 97 THR A CA 1
ATOM 797 C C . THR A 1 97 ? -4.526 4.573 11.446 1.00 57.06 97 THR A C 1
ATOM 799 O O . THR A 1 97 ? -3.888 5.548 11.840 1.00 57.06 97 THR A O 1
ATOM 802 N N . PHE A 1 98 ? -4.177 3.317 11.719 1.00 48.16 98 PHE A N 1
ATOM 803 C CA . PHE A 1 98 ? -2.942 2.952 12.398 1.00 48.16 98 PHE A CA 1
ATOM 804 C C . PHE A 1 98 ? -1.817 2.867 11.357 1.00 48.16 98 PHE A C 1
ATOM 806 O O . PHE A 1 98 ? -1.711 1.899 10.608 1.00 48.16 98 PHE A O 1
ATOM 813 N N . ALA A 1 99 ? -1.037 3.940 11.231 1.00 42.75 99 ALA A N 1
ATOM 814 C CA . ALA A 1 99 ? -0.112 4.128 10.117 1.00 42.75 99 ALA A CA 1
ATOM 815 C C . ALA A 1 99 ? 1.322 3.695 10.459 1.00 42.75 99 ALA A C 1
ATOM 817 O O . ALA A 1 99 ? 1.994 4.352 11.254 1.00 42.75 99 ALA A O 1
ATOM 818 N N . PHE A 1 100 ? 1.822 2.653 9.790 1.00 35.41 100 PHE A N 1
ATOM 819 C CA . PHE A 1 100 ? 3.247 2.302 9.818 1.00 35.41 100 PHE A CA 1
ATOM 820 C C . PHE A 1 100 ? 4.050 3.183 8.840 1.00 35.41 100 PHE A C 1
ATOM 822 O O . PHE A 1 100 ? 4.988 3.867 9.246 1.00 35.41 100 PHE A O 1
ATOM 829 N N . TYR A 1 101 ? 3.625 3.223 7.573 1.00 34.62 101 TYR A N 1
ATOM 830 C CA . TYR A 1 101 ? 3.995 4.174 6.509 1.00 34.62 101 TYR A CA 1
ATOM 831 C C . TYR A 1 101 ? 2.744 4.401 5.625 1.00 34.62 101 TYR A C 1
ATOM 833 O O . TYR A 1 101 ? 1.793 3.633 5.740 1.00 34.62 101 TYR A O 1
ATOM 841 N N . MET A 1 102 ? 2.675 5.484 4.834 1.00 30.69 102 MET A N 1
ATOM 842 C CA . MET A 1 102 ? 1.417 5.904 4.179 1.00 30.69 102 MET A CA 1
ATOM 843 C C . MET A 1 102 ? 1.614 6.842 2.976 1.00 30.69 102 MET A C 1
ATOM 845 O O . MET A 1 102 ? 2.129 7.940 3.188 1.00 30.69 102 MET A O 1
ATOM 849 N N . TYR A 1 103 ? 1.066 6.483 1.802 1.00 31.52 103 TYR A N 1
ATOM 850 C CA . TYR A 1 103 ? 0.382 7.368 0.826 1.00 31.52 103 TYR A CA 1
ATOM 851 C C . TYR A 1 103 ? -0.681 6.561 0.046 1.00 31.52 103 TYR A C 1
ATOM 853 O O . TYR A 1 103 ? -0.486 5.374 -0.140 1.00 31.52 103 TYR A O 1
ATOM 861 N N . GLY A 1 104 ? -1.777 7.180 -0.424 1.00 36.12 104 GLY A N 1
ATOM 862 C CA . GLY A 1 104 ? -2.696 6.535 -1.388 1.00 36.12 104 GLY A CA 1
ATOM 863 C C . GLY A 1 104 ? -4.172 6.974 -1.317 1.00 36.12 104 GLY A C 1
ATOM 864 O O . GLY A 1 104 ? -4.716 7.182 -0.234 1.00 36.12 104 GLY A O 1
ATOM 865 N N . GLU A 1 105 ? -4.813 7.108 -2.485 1.00 30.64 105 GLU A N 1
ATOM 866 C CA . GLU A 1 105 ? -6.262 7.290 -2.729 1.00 30.64 105 GLU A CA 1
ATOM 867 C C . GLU A 1 105 ? -6.610 6.621 -4.082 1.00 30.64 105 GLU A C 1
ATOM 869 O O . GLU A 1 105 ? -5.915 6.890 -5.050 1.00 30.64 105 GLU A O 1
ATOM 874 N N . ARG A 1 106 ? -7.727 5.875 -4.179 1.00 37.38 106 ARG A N 1
ATOM 875 C CA . ARG A 1 106 ? -8.473 5.495 -5.415 1.00 37.38 106 ARG A CA 1
ATOM 876 C C . ARG A 1 106 ? -7.710 4.694 -6.560 1.00 37.38 106 ARG A C 1
ATOM 878 O O . ARG A 1 106 ? -7.015 5.305 -7.339 1.00 37.38 106 ARG A O 1
ATOM 885 N N . VAL A 1 107 ? -8.064 3.389 -6.805 1.00 40.00 107 VAL A N 1
ATOM 886 C CA . VAL A 1 107 ? -7.978 2.483 -8.043 1.00 40.00 107 VAL A CA 1
ATOM 887 C C . VAL A 1 107 ? -9.258 2.165 -8.905 1.00 40.00 107 VAL A C 1
ATOM 889 O O . VAL A 1 107 ? -10.261 1.755 -8.367 1.00 40.00 107 VAL A O 1
ATOM 892 N N . ASP A 1 108 ? -9.166 2.191 -10.240 1.00 48.16 108 ASP A N 1
ATOM 893 C CA . ASP A 1 108 ? -10.170 2.177 -11.355 1.00 48.16 108 ASP A CA 1
ATOM 894 C C . ASP A 1 108 ? -11.652 1.668 -11.229 1.00 48.16 108 ASP A C 1
ATOM 896 O O . ASP A 1 108 ? -12.228 1.453 -10.173 1.00 48.16 108 ASP A O 1
ATOM 900 N N . ASP A 1 109 ? -12.304 1.482 -12.383 1.00 50.78 109 ASP A N 1
ATOM 901 C CA . ASP A 1 109 ? -13.702 1.067 -12.611 1.00 50.78 109 ASP A CA 1
ATOM 902 C C . ASP A 1 109 ? -14.162 -0.310 -12.061 1.00 50.78 109 ASP A C 1
ATOM 904 O O . ASP A 1 109 ? -15.286 -0.744 -12.343 1.00 50.78 109 ASP A O 1
ATOM 908 N N . GLN A 1 110 ? -13.348 -1.002 -11.257 1.00 50.81 110 GLN A N 1
ATOM 909 C CA . GLN A 1 110 ? -13.621 -2.369 -10.798 1.00 50.81 110 GLN A CA 1
ATOM 910 C C . GLN A 1 110 ? -14.144 -2.426 -9.358 1.00 50.81 110 GLN A C 1
ATOM 912 O O . GLN A 1 110 ? -13.452 -2.085 -8.400 1.00 50.81 110 GLN A O 1
ATOM 917 N N . ILE A 1 111 ? -15.360 -2.955 -9.185 1.00 59.50 111 ILE A N 1
ATOM 918 C CA . ILE A 1 111 ? -15.949 -3.190 -7.860 1.00 59.50 111 ILE A CA 1
ATOM 919 C C . ILE A 1 111 ? -15.401 -4.501 -7.284 1.00 59.50 111 ILE A C 1
ATOM 921 O O . ILE A 1 111 ? -15.875 -5.590 -7.614 1.00 59.50 111 ILE A O 1
ATOM 925 N N . LEU A 1 112 ? -14.419 -4.385 -6.392 1.00 61.97 112 LEU A N 1
ATOM 926 C CA . LEU A 1 112 ? -13.875 -5.501 -5.621 1.00 61.97 112 LEU A CA 1
ATOM 927 C C . LEU A 1 112 ? -14.460 -5.534 -4.204 1.00 61.97 112 LEU A C 1
ATOM 929 O O . LEU A 1 112 ? -14.758 -4.500 -3.611 1.00 61.97 112 LEU A O 1
ATOM 933 N N . ASN A 1 113 ? -14.579 -6.735 -3.637 1.00 68.06 113 ASN A N 1
ATOM 934 C CA . ASN A 1 113 ? -14.993 -6.939 -2.250 1.00 68.06 113 ASN A CA 1
ATOM 935 C C . ASN A 1 113 ? -13.840 -7.571 -1.468 1.00 68.06 113 ASN A C 1
ATOM 937 O O . ASN A 1 113 ? -13.345 -8.628 -1.859 1.00 68.06 113 ASN A O 1
ATOM 941 N N . TRP A 1 114 ? -13.428 -6.950 -0.360 1.00 73.56 114 TRP A N 1
ATOM 942 C CA . TRP A 1 114 ? -12.500 -7.586 0.577 1.00 73.56 114 TRP A CA 1
ATOM 943 C C . TRP A 1 114 ? -13.137 -8.819 1.206 1.00 73.56 114 TRP A C 1
ATOM 945 O O . TRP A 1 114 ? -14.324 -8.821 1.539 1.00 73.56 114 TRP A O 1
ATOM 955 N N . LYS A 1 115 ? -12.314 -9.837 1.439 1.00 70.12 115 LYS A N 1
ATOM 956 C CA . LYS A 1 115 ? -12.665 -11.002 2.242 1.00 70.12 115 LYS A CA 1
ATOM 957 C C . LYS A 1 115 ? -11.642 -11.164 3.355 1.00 70.12 115 LYS A C 1
ATOM 959 O O . LYS A 1 115 ? -10.471 -10.828 3.199 1.00 70.12 115 LYS A O 1
ATOM 964 N N . THR A 1 116 ? -12.093 -11.703 4.475 1.00 77.31 116 THR A N 1
ATOM 965 C CA . THR A 1 116 ? -11.252 -11.989 5.635 1.00 77.31 116 THR A CA 1
ATOM 966 C C . THR A 1 116 ? -10.169 -13.012 5.283 1.00 77.31 116 THR A C 1
ATOM 968 O O . THR A 1 116 ? -10.494 -14.103 4.826 1.00 77.31 116 THR A O 1
ATOM 971 N N . GLY A 1 117 ? -8.899 -12.667 5.511 1.00 77.56 117 GLY A N 1
ATOM 972 C CA . GLY A 1 117 ? -7.750 -13.555 5.289 1.00 77.56 117 GLY A CA 1
ATOM 973 C C . GLY A 1 117 ? -7.211 -13.630 3.854 1.00 77.56 117 GLY A C 1
ATOM 974 O O . GLY A 1 117 ? -6.130 -14.179 3.672 1.00 77.56 117 GLY A O 1
ATOM 975 N N . GLU A 1 118 ? -7.895 -13.058 2.857 1.00 76.81 118 GLU A N 1
ATOM 976 C CA . GLU A 1 118 ? -7.409 -13.010 1.467 1.00 76.81 118 GLU A CA 1
ATOM 977 C C . GLU A 1 118 ? -6.700 -11.676 1.171 1.00 76.81 118 GLU A C 1
ATOM 979 O O . GLU A 1 118 ? -7.155 -10.604 1.587 1.00 76.81 118 GLU A O 1
ATOM 984 N N . VAL A 1 119 ? -5.601 -11.725 0.415 1.00 83.75 119 VAL A N 1
ATOM 985 C CA . VAL A 1 119 ? -4.894 -10.529 -0.065 1.00 83.75 119 VAL A CA 1
ATOM 986 C C . VAL A 1 119 ? -5.534 -10.012 -1.354 1.00 83.75 119 VAL A C 1
ATOM 988 O O . VAL A 1 119 ? -5.846 -10.771 -2.269 1.00 83.75 119 VAL A O 1
ATOM 991 N N . MET A 1 120 ? -5.676 -8.689 -1.450 1.00 81.69 120 MET A N 1
ATOM 992 C CA . MET A 1 120 ? -6.098 -7.985 -2.660 1.00 81.69 120 MET A CA 1
ATOM 993 C C . MET A 1 120 ? -4.976 -7.050 -3.109 1.00 81.69 120 MET A C 1
ATOM 995 O O . MET A 1 120 ? -4.579 -6.165 -2.352 1.00 81.69 120 MET A O 1
ATOM 999 N N . LEU A 1 121 ? -4.488 -7.232 -4.337 1.00 84.12 121 LEU A N 1
ATOM 1000 C CA . LEU A 1 121 ? -3.456 -6.388 -4.935 1.00 84.12 121 LEU A CA 1
ATOM 1001 C C . LEU A 1 121 ? -4.019 -5.513 -6.049 1.00 84.12 121 LEU A C 1
ATOM 1003 O O . LEU A 1 121 ? -4.712 -5.978 -6.955 1.00 84.12 121 LEU A O 1
ATOM 1007 N N . PHE A 1 122 ? -3.667 -4.235 -5.992 1.00 76.25 122 PHE A N 1
ATOM 1008 C CA . PHE A 1 122 ? -4.066 -3.245 -6.975 1.00 76.25 122 PHE A CA 1
ATOM 1009 C C . PHE A 1 122 ? -2.990 -2.175 -7.177 1.00 76.25 122 PHE A C 1
ATOM 1011 O O . PHE A 1 122 ? -2.130 -1.975 -6.319 1.00 76.25 122 PHE A O 1
ATOM 1018 N N . ASP A 1 123 ? -3.050 -1.473 -8.307 1.00 76.06 123 ASP A N 1
ATOM 1019 C CA . ASP A 1 123 ? -2.213 -0.304 -8.585 1.00 76.06 123 ASP A CA 1
ATOM 1020 C C . ASP A 1 123 ? -2.927 0.980 -8.129 1.00 76.06 123 ASP A C 1
ATOM 1022 O O . ASP A 1 123 ? -3.901 1.401 -8.755 1.00 76.06 123 ASP A O 1
ATOM 1026 N N . ASP A 1 124 ? -2.431 1.611 -7.056 1.00 68.50 124 ASP A N 1
ATOM 1027 C CA . ASP A 1 124 ? -3.001 2.827 -6.451 1.00 68.50 124 ASP A CA 1
ATOM 1028 C C . ASP A 1 124 ? -2.949 4.082 -7.348 1.00 68.50 124 ASP A C 1
ATOM 1030 O O . ASP A 1 124 ? -3.483 5.124 -6.977 1.00 68.50 124 ASP A O 1
ATOM 1034 N N . THR A 1 125 ? -2.371 3.996 -8.551 1.00 67.06 125 THR A N 1
ATOM 1035 C CA . THR A 1 125 ? -2.292 5.116 -9.501 1.00 67.06 125 THR A CA 1
ATOM 1036 C C . THR A 1 125 ? -3.535 5.310 -10.397 1.00 67.06 125 THR A C 1
ATOM 1038 O O . THR A 1 125 ? -3.533 6.233 -11.220 1.00 67.06 125 THR A O 1
ATOM 1041 N N . TYR A 1 126 ? -4.590 4.492 -10.235 1.00 65.19 126 TYR A N 1
ATOM 1042 C CA . TYR A 1 126 ? -5.862 4.540 -10.996 1.00 65.19 126 TYR A CA 1
ATOM 1043 C C . TYR A 1 126 ? -7.010 5.349 -10.276 1.00 65.19 126 TYR A C 1
ATOM 1045 O O . TYR A 1 126 ? -6.732 6.485 -9.899 1.00 65.19 126 TYR A O 1
ATOM 1053 N N . GLU A 1 127 ? -8.295 4.894 -10.151 1.00 65.50 127 GLU A N 1
ATOM 1054 C CA . GLU A 1 127 ? -9.432 5.627 -9.474 1.00 65.50 127 GLU A CA 1
ATOM 1055 C C . GLU A 1 127 ? -10.647 4.854 -8.723 1.00 65.50 127 GLU A C 1
ATOM 1057 O O . GLU A 1 127 ? -11.763 4.873 -9.215 1.00 65.50 127 GLU A O 1
ATOM 1062 N N . HIS A 1 128 ? -10.505 4.340 -7.463 1.00 59.50 128 HIS A N 1
ATOM 1063 C CA . HIS A 1 128 ? -11.336 3.709 -6.335 1.00 59.50 128 HIS A CA 1
ATOM 1064 C C . HIS A 1 128 ? -12.846 3.438 -6.493 1.00 59.50 128 HIS A C 1
ATOM 1066 O O . HIS A 1 128 ? -13.380 3.198 -7.560 1.00 59.50 128 HIS A O 1
ATOM 1072 N N 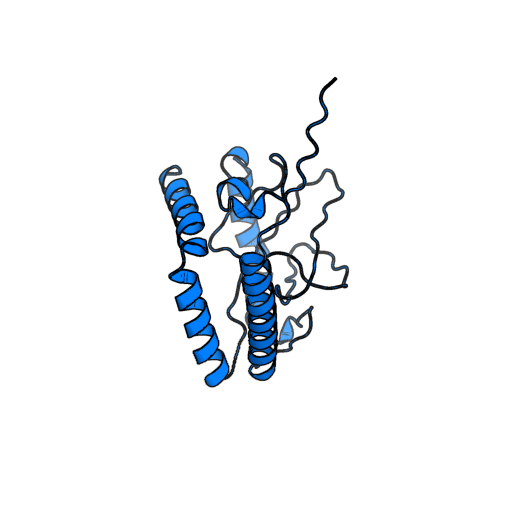. GLU A 1 129 ? -13.627 3.515 -5.405 1.00 57.28 129 GLU A N 1
ATOM 1073 C CA . GLU A 1 129 ? -13.320 3.945 -4.021 1.00 57.28 129 GLU A CA 1
ATOM 1074 C C . GLU A 1 129 ? -13.501 2.849 -2.964 1.00 57.28 129 GLU A C 1
ATOM 1076 O O . GLU A 1 129 ? -13.841 1.713 -3.269 1.00 57.28 129 GLU A O 1
ATOM 1081 N N . VAL A 1 130 ? -13.280 3.217 -1.701 1.00 64.38 130 VAL A N 1
ATOM 1082 C CA . VAL A 1 130 ? -13.666 2.409 -0.547 1.00 64.38 130 VAL A CA 1
ATOM 1083 C C . VAL A 1 130 ? -15.010 2.923 -0.032 1.00 64.38 130 VAL A C 1
ATOM 1085 O O . VAL A 1 130 ? -15.076 4.02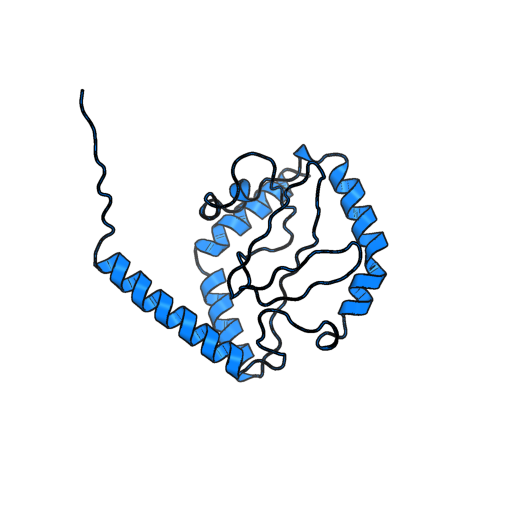8 0.506 1.00 64.38 130 VAL A O 1
ATOM 1088 N N . HIS A 1 131 ? -16.059 2.108 -0.157 1.00 57.53 131 HIS A N 1
ATOM 1089 C CA . HIS A 1 131 ? -17.327 2.284 0.562 1.00 57.53 131 HIS A CA 1
ATOM 1090 C C . HIS A 1 131 ? -17.459 1.223 1.662 1.00 57.53 131 HIS A C 1
ATOM 1092 O O . HIS A 1 131 ? -16.974 0.095 1.525 1.00 57.53 131 HIS A O 1
ATOM 1098 N N . ASN A 1 132 ? -18.143 1.576 2.750 1.00 68.69 132 ASN A N 1
ATOM 1099 C CA . ASN A 1 132 ? -18.603 0.629 3.765 1.00 68.69 132 ASN A CA 1
ATOM 1100 C C . ASN A 1 132 ? -20.015 1.022 4.206 1.00 68.69 132 ASN A C 1
ATOM 1102 O O . ASN A 1 132 ? -20.188 1.729 5.196 1.00 68.69 132 ASN A O 1
ATOM 1106 N N . ASP A 1 133 ? -21.013 0.578 3.446 1.00 70.81 133 ASP A N 1
ATOM 1107 C CA . ASP A 1 133 ? -22.431 0.885 3.669 1.00 70.81 133 ASP A CA 1
ATOM 1108 C C . ASP A 1 133 ? -23.072 -0.054 4.714 1.00 70.81 133 ASP A C 1
ATOM 1110 O O . ASP A 1 133 ? -24.190 -0.539 4.539 1.00 70.81 133 ASP A O 1
ATOM 1114 N N . THR A 1 134 ? -22.339 -0.359 5.789 1.00 71.81 134 THR A N 1
ATOM 1115 C CA . THR A 1 134 ? -22.782 -1.229 6.888 1.00 71.81 134 THR A CA 1
ATOM 1116 C C . THR A 1 134 ? -22.507 -0.579 8.242 1.00 71.81 134 THR A C 1
ATOM 1118 O O . THR A 1 134 ? -21.591 0.233 8.385 1.00 71.81 134 THR A O 1
ATOM 1121 N N . ASP A 1 135 ? -23.261 -0.990 9.262 1.00 75.75 135 ASP A N 1
ATOM 1122 C CA . ASP A 1 135 ? -23.029 -0.590 10.658 1.00 75.75 135 ASP A CA 1
ATOM 1123 C C . ASP A 1 135 ? -21.842 -1.343 11.311 1.00 75.75 135 ASP A C 1
ATOM 1125 O O . ASP A 1 135 ? -21.570 -1.183 12.501 1.00 75.75 135 ASP A O 1
ATOM 1129 N N . GLU A 1 136 ? -21.123 -2.176 10.548 1.00 72.31 136 GLU A N 1
ATOM 1130 C CA . GLU A 1 136 ? -20.022 -3.013 11.033 1.00 72.31 136 GLU A CA 1
ATOM 1131 C C . GLU A 1 136 ? -18.646 -2.375 10.785 1.00 72.31 136 GLU A C 1
ATOM 1133 O O . GLU A 1 136 ? -18.357 -1.829 9.716 1.00 72.31 136 GLU A O 1
ATOM 1138 N N . THR A 1 137 ? -17.743 -2.508 11.761 1.00 75.44 137 THR A N 1
ATOM 1139 C CA . THR A 1 137 ? -16.353 -2.052 11.636 1.00 75.44 137 THR A CA 1
ATOM 1140 C C . THR A 1 137 ? -15.566 -2.954 10.686 1.00 75.44 137 THR A C 1
ATOM 1142 O O . THR A 1 137 ? -15.229 -4.088 11.028 1.00 75.44 137 THR A O 1
ATOM 1145 N N . ARG A 1 138 ? -15.180 -2.420 9.523 1.00 73.88 138 ARG A N 1
ATOM 1146 C CA . ARG A 1 138 ? -14.222 -3.061 8.612 1.00 73.88 138 ARG A CA 1
ATOM 1147 C C . ARG A 1 138 ? -12.804 -2.558 8.881 1.00 73.88 138 ARG A C 1
ATOM 1149 O O . ARG A 1 138 ? -12.541 -1.362 8.790 1.00 73.88 138 ARG A O 1
ATOM 1156 N N . ALA A 1 139 ? -11.888 -3.478 9.166 1.00 80.44 139 ALA A N 1
ATOM 1157 C CA . ALA A 1 139 ? -10.459 -3.204 9.285 1.00 80.44 139 ALA A CA 1
ATOM 1158 C C . ALA A 1 139 ? -9.704 -3.844 8.113 1.00 80.44 139 ALA A C 1
ATOM 1160 O O . ALA A 1 139 ? -10.014 -4.966 7.717 1.00 80.44 139 ALA A O 1
ATOM 1161 N N . ILE A 1 140 ? -8.716 -3.129 7.573 1.00 80.12 140 ILE A N 1
ATOM 1162 C CA . ILE A 1 140 ? -7.837 -3.599 6.497 1.00 80.12 140 ILE A CA 1
ATOM 1163 C C . ILE A 1 140 ? -6.379 -3.356 6.893 1.00 80.12 140 ILE A C 1
ATOM 1165 O O . ILE A 1 140 ? -6.056 -2.301 7.442 1.00 80.12 140 ILE A O 1
ATOM 1169 N N . LEU A 1 141 ? -5.498 -4.315 6.603 1.00 80.69 141 LEU A N 1
ATOM 1170 C CA . LEU A 1 141 ? -4.056 -4.087 6.636 1.00 80.69 141 LEU A CA 1
ATOM 1171 C C . LEU A 1 141 ? -3.640 -3.515 5.278 1.00 80.69 141 LEU A C 1
ATOM 1173 O O . LEU A 1 141 ? -3.809 -4.168 4.252 1.00 80.69 141 LEU A O 1
ATOM 1177 N N . PHE A 1 142 ? -3.125 -2.288 5.276 1.00 82.06 142 PHE A N 1
ATOM 1178 C CA . PHE A 1 142 ? -2.696 -1.585 4.068 1.00 82.06 142 PHE A CA 1
ATOM 1179 C C . PHE A 1 142 ? -1.165 -1.609 3.969 1.00 82.06 142 PHE A C 1
ATOM 1181 O O . PHE A 1 142 ? -0.487 -1.231 4.926 1.00 82.06 142 PHE A O 1
ATOM 1188 N N . ILE A 1 143 ? -0.623 -2.079 2.840 1.00 81.19 143 ILE A N 1
ATOM 1189 C CA . ILE A 1 143 ? 0.821 -2.265 2.631 1.00 81.19 143 ILE A CA 1
ATOM 1190 C C . ILE A 1 143 ? 1.223 -1.693 1.270 1.00 81.19 143 ILE A C 1
ATOM 1192 O O . ILE A 1 143 ? 0.925 -2.281 0.233 1.00 81.19 143 ILE A O 1
ATOM 1196 N N . ASP A 1 144 ? 1.980 -0.597 1.288 1.00 80.56 144 ASP A N 1
ATOM 1197 C CA . ASP A 1 144 ? 2.630 -0.052 0.095 1.00 80.56 144 ASP A CA 1
ATOM 1198 C C . ASP A 1 144 ? 3.925 -0.821 -0.205 1.00 80.56 144 ASP A C 1
ATOM 1200 O O . ASP A 1 144 ? 4.834 -0.886 0.629 1.00 80.56 144 ASP A O 1
ATOM 1204 N N . ILE A 1 145 ? 4.050 -1.360 -1.420 1.00 82.69 145 ILE A N 1
ATOM 1205 C CA . ILE A 1 145 ? 5.279 -2.002 -1.905 1.00 82.69 145 ILE A CA 1
ATOM 1206 C C . ILE A 1 145 ? 5.881 -1.245 -3.090 1.00 82.69 145 ILE A C 1
ATOM 1208 O O . ILE A 1 145 ? 5.185 -0.660 -3.917 1.00 82.69 145 ILE A O 1
ATOM 1212 N N . TYR A 1 146 ? 7.207 -1.301 -3.230 1.00 83.25 146 TYR A N 1
ATOM 1213 C CA . TYR A 1 146 ? 7.848 -0.848 -4.462 1.00 83.25 146 TYR A CA 1
ATOM 1214 C C . TYR A 1 146 ? 7.485 -1.802 -5.604 1.00 83.25 146 TYR A C 1
ATOM 1216 O O . TYR A 1 146 ? 7.929 -2.951 -5.602 1.00 83.25 146 TYR A O 1
ATOM 1224 N N . ARG A 1 147 ? 6.740 -1.305 -6.602 1.00 87.38 147 ARG A N 1
ATOM 1225 C CA . ARG A 1 147 ? 6.516 -1.989 -7.886 1.00 87.38 147 ARG A CA 1
ATOM 1226 C C . ARG A 1 147 ? 7.855 -2.526 -8.429 1.00 87.38 147 ARG A C 1
ATOM 1228 O O . ARG A 1 147 ? 8.767 -1.719 -8.644 1.00 87.38 147 ARG A O 1
ATOM 1235 N N . PRO A 1 148 ? 7.995 -3.846 -8.661 1.00 90.56 148 PRO A N 1
ATOM 1236 C CA . PRO A 1 148 ? 9.175 -4.417 -9.296 1.00 90.56 148 PRO A CA 1
ATOM 1237 C C . PRO A 1 148 ? 9.393 -3.799 -10.679 1.00 90.56 148 PRO A C 1
ATOM 1239 O O . PRO A 1 148 ? 8.509 -3.824 -11.534 1.00 90.56 148 PRO A O 1
ATOM 1242 N N . MET A 1 149 ? 10.575 -3.225 -10.888 1.00 92.31 149 MET A N 1
ATOM 1243 C CA . MET A 1 149 ? 10.964 -2.558 -12.130 1.00 92.31 149 MET A CA 1
ATOM 1244 C C . MET A 1 149 ? 12.344 -3.023 -12.573 1.00 92.31 149 MET A C 1
ATOM 1246 O O . MET A 1 149 ? 13.164 -3.438 -11.751 1.00 92.31 149 MET A O 1
ATOM 1250 N N . ASP A 1 150 ? 12.640 -2.867 -13.861 1.00 93.81 150 ASP A N 1
ATOM 1251 C CA . ASP A 1 150 ? 14.000 -3.031 -14.367 1.00 93.81 150 ASP A CA 1
ATOM 1252 C C . ASP A 1 150 ? 14.984 -2.015 -13.737 1.00 93.81 150 ASP A C 1
ATOM 1254 O O . ASP A 1 150 ? 14.624 -1.151 -12.926 1.00 93.81 150 ASP A O 1
ATOM 1258 N N . ALA A 1 151 ? 16.267 -2.108 -14.093 1.00 93.62 151 ALA A N 1
ATOM 1259 C CA . ALA A 1 151 ? 17.302 -1.240 -13.531 1.00 93.62 151 ALA A CA 1
ATOM 1260 C C . ALA A 1 151 ? 17.078 0.264 -13.814 1.00 93.62 151 ALA A C 1
ATOM 1262 O O . ALA A 1 151 ? 17.468 1.104 -12.995 1.00 93.62 151 ALA A O 1
ATOM 1263 N N . ILE A 1 152 ? 16.445 0.602 -14.943 1.00 94.56 152 ILE A N 1
ATOM 1264 C CA . ILE A 1 152 ? 16.196 1.972 -15.402 1.00 94.56 152 ILE A CA 1
ATOM 1265 C C . ILE A 1 152 ? 14.988 2.548 -14.655 1.00 94.56 152 ILE A C 1
ATOM 1267 O O . ILE A 1 152 ? 15.108 3.601 -14.020 1.00 94.56 152 ILE A O 1
ATOM 1271 N N . GLY A 1 153 ? 13.863 1.825 -14.642 1.00 92.12 153 GLY A N 1
ATOM 1272 C CA . GLY A 1 153 ? 12.675 2.166 -13.857 1.00 92.12 153 GLY A CA 1
ATOM 1273 C C . GLY A 1 153 ? 12.996 2.292 -12.370 1.00 92.12 153 GLY A C 1
ATOM 1274 O O . GLY A 1 153 ? 12.678 3.304 -11.747 1.00 92.12 153 GLY A O 1
ATOM 1275 N N . SER A 1 154 ? 13.755 1.340 -11.818 1.00 91.81 154 SER A N 1
ATOM 1276 C CA . SER A 1 154 ? 14.221 1.374 -10.427 1.00 91.81 154 SER A CA 1
ATOM 1277 C C . SER A 1 154 ? 15.067 2.612 -10.105 1.00 91.81 154 SER A C 1
ATOM 1279 O O . SER A 1 154 ? 14.976 3.164 -9.007 1.00 91.81 154 SER A O 1
ATOM 1281 N N . LEU A 1 155 ? 15.928 3.071 -11.023 1.00 92.50 155 LEU A N 1
ATOM 1282 C CA . LEU A 1 155 ? 16.714 4.294 -10.822 1.00 92.50 155 LEU A CA 1
ATOM 1283 C C . LEU A 1 155 ? 15.827 5.545 -10.849 1.00 92.50 155 LEU A C 1
ATOM 1285 O O . LEU A 1 155 ? 15.958 6.393 -9.964 1.00 92.50 155 LEU A O 1
ATOM 1289 N N . PHE A 1 156 ? 14.914 5.631 -11.817 1.00 91.50 156 PHE A N 1
ATOM 1290 C CA . PHE A 1 156 ? 13.960 6.731 -11.937 1.00 91.50 156 PHE A CA 1
ATOM 1291 C C . PHE A 1 156 ? 13.040 6.826 -10.713 1.00 91.50 156 PHE A C 1
ATOM 1293 O O . PHE A 1 156 ? 12.964 7.885 -10.091 1.00 91.50 156 PHE A O 1
ATOM 1300 N N . ASN A 1 157 ? 12.421 5.717 -10.301 1.00 86.75 157 ASN A N 1
ATOM 1301 C CA . ASN A 1 157 ? 11.528 5.671 -9.146 1.00 86.75 157 ASN A CA 1
ATOM 1302 C C . ASN A 1 157 ? 12.257 6.113 -7.861 1.00 86.75 157 ASN A C 1
ATOM 1304 O O . ASN A 1 157 ? 11.808 7.023 -7.166 1.00 86.75 157 ASN A O 1
ATOM 1308 N N . ARG A 1 158 ? 13.471 5.597 -7.602 1.00 87.25 158 ARG A N 1
ATOM 1309 C CA . ARG A 1 158 ? 14.302 6.049 -6.465 1.00 87.25 158 ARG A CA 1
ATOM 1310 C C . ARG A 1 158 ? 14.616 7.548 -6.500 1.00 87.25 158 ARG A C 1
ATOM 1312 O O . ARG A 1 158 ? 14.714 8.160 -5.437 1.00 87.25 158 ARG A O 1
ATOM 1319 N N . LEU A 1 159 ? 14.793 8.151 -7.678 1.00 88.38 159 LEU A N 1
ATOM 1320 C CA . LEU A 1 159 ? 14.993 9.597 -7.804 1.00 88.38 159 LEU A CA 1
ATOM 1321 C C . LEU A 1 159 ? 13.709 10.370 -7.468 1.00 88.38 159 LEU A C 1
ATOM 1323 O O . LEU A 1 159 ? 13.761 11.301 -6.666 1.00 88.38 159 LEU A O 1
ATOM 1327 N N . ILE A 1 160 ? 12.566 9.961 -8.025 1.00 84.88 160 ILE A N 1
ATOM 1328 C CA . ILE A 1 160 ? 11.256 10.572 -7.759 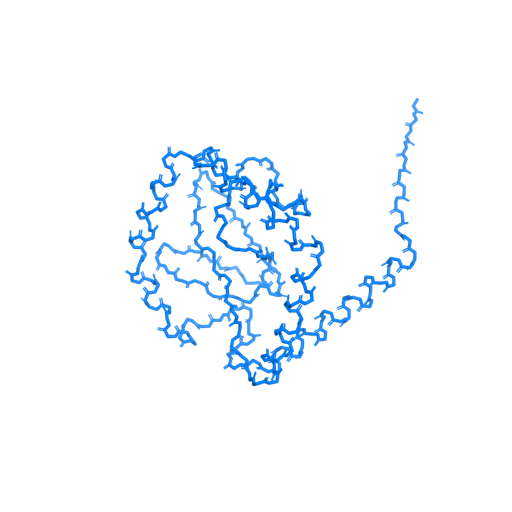1.00 84.88 160 ILE A CA 1
ATOM 1329 C C . ILE A 1 160 ? 10.903 10.483 -6.269 1.00 84.88 160 ILE A C 1
ATOM 1331 O O . ILE A 1 160 ? 10.616 11.508 -5.650 1.00 84.88 160 ILE A O 1
ATOM 1335 N N . VAL A 1 161 ? 11.028 9.304 -5.656 1.00 82.06 161 VAL A N 1
ATOM 1336 C CA . VAL A 1 161 ? 10.767 9.096 -4.223 1.00 82.06 161 VAL A CA 1
ATOM 1337 C C . VAL A 1 161 ? 11.687 9.954 -3.353 1.00 82.06 161 VAL A C 1
ATOM 1339 O O . VAL A 1 161 ? 11.206 10.581 -2.412 1.00 82.06 161 VAL A O 1
ATOM 1342 N N . ARG A 1 162 ? 12.980 10.088 -3.684 1.00 81.31 162 ARG A N 1
ATOM 1343 C CA . ARG A 1 162 ? 13.896 10.996 -2.962 1.00 81.31 162 ARG A CA 1
ATOM 1344 C C . ARG A 1 162 ? 13.471 12.463 -3.056 1.00 81.31 162 ARG A C 1
ATOM 1346 O O . ARG A 1 162 ? 13.544 13.175 -2.056 1.00 81.31 162 ARG A O 1
ATOM 1353 N N . LEU A 1 163 ? 13.017 12.922 -4.224 1.00 79.25 163 LEU A N 1
ATOM 1354 C CA . LEU A 1 163 ? 12.513 14.290 -4.406 1.00 79.25 163 LEU A CA 1
ATOM 1355 C C . LEU A 1 163 ? 11.215 14.522 -3.613 1.00 79.25 163 LEU A C 1
ATOM 1357 O O . LEU A 1 163 ? 11.069 15.554 -2.956 1.00 79.25 163 LEU A O 1
ATOM 1361 N N . ILE A 1 164 ? 10.311 13.540 -3.608 1.00 77.44 164 ILE A N 1
ATOM 1362 C CA . ILE A 1 164 ? 9.060 13.567 -2.841 1.00 77.44 164 ILE A CA 1
ATOM 1363 C C . ILE A 1 164 ? 9.352 13.571 -1.329 1.00 77.44 164 ILE A C 1
ATOM 1365 O O . ILE A 1 164 ? 8.864 14.454 -0.624 1.00 77.44 164 ILE A O 1
ATOM 1369 N N . GLN A 1 165 ? 10.234 12.701 -0.830 1.00 72.69 165 GLN A N 1
ATOM 1370 C CA . GLN A 1 165 ? 10.691 12.680 0.571 1.00 72.69 165 GLN A CA 1
ATOM 1371 C C . GLN A 1 165 ? 11.418 13.969 0.996 1.00 72.69 165 GLN A C 1
ATOM 1373 O O . GLN A 1 165 ? 11.326 14.395 2.150 1.00 72.69 165 GLN A O 1
ATOM 1378 N N . ALA A 1 166 ? 12.133 14.625 0.077 1.00 75.31 166 ALA A N 1
ATOM 1379 C CA . ALA A 1 166 ? 12.766 15.915 0.338 1.00 75.31 166 ALA A CA 1
ATOM 1380 C C . ALA A 1 166 ? 11.753 17.072 0.457 1.00 75.31 166 ALA A C 1
ATOM 1382 O O . ALA A 1 166 ? 12.076 18.095 1.073 1.00 75.31 166 ALA A O 1
ATOM 1383 N N . SER A 1 167 ? 10.541 16.922 -0.082 1.00 73.44 167 SER A N 1
ATOM 1384 C CA . SER A 1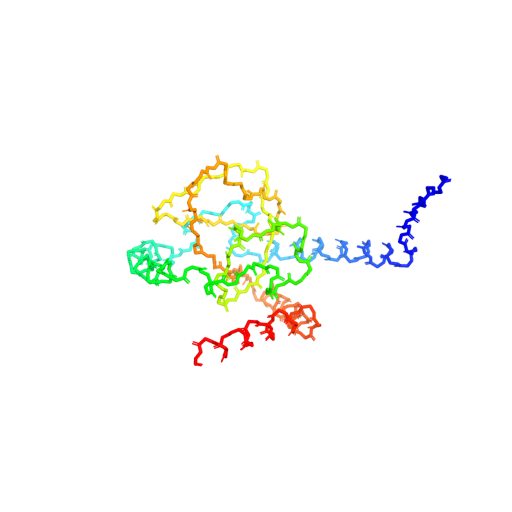 167 ? 9.496 17.949 -0.066 1.00 73.44 167 SER A CA 1
ATOM 1385 C C . SER A 1 167 ? 8.826 18.123 1.307 1.00 73.44 167 SER A C 1
ATOM 1387 O O . SER A 1 167 ? 8.882 17.261 2.188 1.00 73.44 167 SER A O 1
ATOM 1389 N N . THR A 1 168 ? 8.142 19.253 1.497 1.00 65.31 168 THR A N 1
ATOM 1390 C CA . THR A 1 168 ? 7.317 19.507 2.692 1.00 65.31 168 THR A CA 1
ATOM 1391 C C . THR A 1 168 ? 6.088 18.603 2.775 1.00 65.31 168 THR A C 1
ATOM 1393 O O . THR A 1 168 ? 5.622 18.355 3.885 1.00 65.31 168 THR A O 1
ATOM 1396 N N . TYR A 1 169 ? 5.609 18.091 1.634 1.00 64.44 169 TYR A N 1
ATOM 1397 C CA . TYR A 1 169 ? 4.441 17.212 1.535 1.00 64.44 169 TYR A CA 1
ATOM 1398 C C . TYR A 1 169 ? 4.629 15.917 2.334 1.00 64.44 169 TYR A C 1
ATOM 1400 O O . TYR A 1 169 ? 3.712 15.501 3.026 1.00 64.44 169 TYR A O 1
ATOM 1408 N N . VAL A 1 170 ? 5.840 15.341 2.334 1.00 65.69 170 VAL A N 1
ATOM 1409 C CA . VAL A 1 170 ? 6.143 14.129 3.121 1.00 65.69 170 VAL A CA 1
ATOM 1410 C C . VAL A 1 170 ? 6.594 14.435 4.544 1.00 65.69 170 VAL A C 1
ATOM 1412 O O . VAL A 1 170 ? 6.252 13.727 5.491 1.00 65.69 170 VAL A O 1
ATOM 1415 N N . LYS A 1 171 ? 7.367 15.510 4.721 1.00 67.44 171 LYS A N 1
ATOM 1416 C CA . LYS A 1 171 ? 7.953 15.856 6.023 1.00 67.44 171 LYS A CA 1
ATOM 1417 C C . LYS A 1 171 ? 6.908 16.242 7.073 1.00 67.44 171 LYS A C 1
ATOM 1419 O O . LYS A 1 171 ? 7.176 16.062 8.259 1.00 67.44 171 LYS A O 1
ATOM 1424 N N . GLN A 1 172 ? 5.747 16.766 6.671 1.00 66.94 172 GLN A N 1
ATOM 1425 C CA . GLN A 1 172 ? 4.679 17.132 7.607 1.00 66.94 172 GLN A CA 1
ATOM 1426 C C . GLN A 1 172 ? 3.922 15.904 8.162 1.00 66.94 172 GLN A C 1
ATOM 1428 O O . GLN A 1 172 ? 3.973 15.731 9.382 1.00 66.94 172 GLN A O 1
ATOM 1433 N N . PRO A 1 173 ? 3.327 15.002 7.349 1.00 66.56 173 PRO A N 1
ATOM 1434 C CA . PRO A 1 173 ? 2.700 13.776 7.854 1.00 66.56 173 PRO A CA 1
ATOM 1435 C C . PRO A 1 173 ? 3.659 12.904 8.668 1.00 66.56 173 PRO A C 1
ATOM 1437 O O . PRO A 1 173 ? 3.310 12.466 9.761 1.00 66.56 173 PRO A O 1
ATOM 1440 N N . LEU A 1 174 ? 4.906 12.729 8.208 1.00 66.31 174 LEU A N 1
ATOM 1441 C CA . LEU A 1 174 ? 5.900 11.928 8.931 1.00 66.31 174 LEU A CA 1
ATOM 1442 C C . LEU A 1 174 ? 6.201 12.505 10.325 1.00 66.31 174 LEU A C 1
ATOM 1444 O O . LEU A 1 174 ? 6.324 11.761 11.297 1.00 66.31 174 LEU A O 1
ATOM 1448 N N . LYS A 1 175 ? 6.274 13.838 10.452 1.00 70.19 175 LYS A N 1
ATOM 1449 C CA . LYS A 1 175 ? 6.431 14.500 11.754 1.00 70.19 175 LYS A CA 1
ATOM 1450 C C . LYS A 1 175 ? 5.212 14.268 12.652 1.00 70.19 175 LYS A C 1
ATOM 1452 O O . LYS A 1 175 ? 5.403 14.047 13.845 1.00 70.19 175 LYS A O 1
ATOM 1457 N N . ASN A 1 176 ? 3.997 14.282 12.102 1.00 69.56 176 ASN A N 1
ATOM 1458 C CA . ASN A 1 176 ? 2.766 14.029 12.858 1.00 69.56 176 ASN A CA 1
ATOM 1459 C C . ASN A 1 176 ? 2.724 12.588 13.396 1.00 69.56 176 ASN A C 1
ATOM 1461 O O . ASN A 1 176 ? 2.492 12.402 14.588 1.00 69.56 176 ASN A O 1
ATOM 1465 N N . VAL A 1 177 ? 3.054 11.590 12.565 1.00 66.00 177 VAL A N 1
ATOM 1466 C CA . VAL A 1 177 ? 3.163 10.174 12.976 1.00 66.00 177 VAL A CA 1
ATOM 1467 C C . VAL A 1 177 ? 4.214 9.997 14.080 1.00 66.00 177 VAL A C 1
ATOM 1469 O O . VAL A 1 177 ? 3.940 9.378 15.105 1.00 66.00 177 VAL A O 1
ATOM 1472 N N . VAL A 1 178 ? 5.402 10.598 13.934 1.00 68.50 178 VAL A N 1
ATOM 1473 C CA . VAL A 1 178 ? 6.466 10.530 14.958 1.00 68.50 178 VAL A CA 1
ATOM 1474 C C . VAL A 1 178 ? 6.067 11.223 16.267 1.00 68.50 178 VAL A C 1
ATOM 1476 O O . VAL A 1 178 ? 6.466 10.765 17.337 1.00 68.50 178 VAL A O 1
ATOM 1479 N N . LEU A 1 179 ? 5.305 12.319 16.211 1.00 69.88 179 LEU A N 1
ATOM 1480 C CA . LEU A 1 179 ? 4.788 12.991 17.406 1.00 69.88 179 LEU A CA 1
ATOM 1481 C C . LEU A 1 179 ? 3.717 12.149 18.109 1.00 69.88 179 LEU A C 1
ATOM 1483 O O . LEU A 1 179 ? 3.778 12.018 19.328 1.00 69.88 179 LEU A O 1
ATOM 1487 N N . TRP A 1 180 ? 2.799 11.536 17.358 1.00 63.88 180 TRP A N 1
ATOM 1488 C CA . TRP A 1 180 ? 1.787 10.631 17.908 1.00 63.88 180 TRP A CA 1
ATOM 1489 C C . TRP A 1 180 ? 2.431 9.396 18.560 1.00 63.88 180 TRP A C 1
ATOM 1491 O O . TRP A 1 180 ? 2.198 9.156 19.741 1.00 63.88 180 TRP A O 1
ATOM 1501 N N . ASN A 1 181 ? 3.362 8.716 17.878 1.00 64.06 181 ASN A N 1
ATOM 1502 C CA . ASN A 1 181 ? 4.119 7.576 18.426 1.00 64.06 181 ASN A CA 1
ATOM 1503 C C . ASN A 1 181 ? 4.883 7.898 19.727 1.00 64.06 181 ASN A C 1
ATOM 1505 O O . ASN A 1 181 ? 5.157 7.004 20.525 1.00 64.06 181 ASN A O 1
ATOM 1509 N N . LYS A 1 182 ? 5.265 9.164 19.945 1.00 66.56 182 LYS A N 1
ATOM 1510 C CA . LYS A 1 182 ? 5.919 9.620 21.184 1.00 66.56 182 LYS A CA 1
ATOM 1511 C C . LYS A 1 182 ? 4.944 9.955 22.313 1.00 66.56 182 LYS A C 1
ATOM 1513 O O . LYS A 1 182 ? 5.385 9.997 23.451 1.00 66.56 182 LYS A O 1
ATOM 1518 N N . GLY A 1 183 ? 3.674 10.216 22.006 1.00 59.66 183 GLY A N 1
ATOM 1519 C CA . GLY A 1 183 ? 2.613 10.443 22.993 1.00 59.66 183 GLY A CA 1
ATOM 1520 C C . GLY A 1 183 ? 1.903 9.165 23.456 1.00 59.66 183 GLY A C 1
ATOM 1521 O O . GLY A 1 183 ? 1.048 9.246 24.327 1.00 59.66 183 GLY A O 1
ATOM 1522 N N . GLN A 1 184 ? 2.244 8.013 22.869 1.00 50.81 184 GLN A N 1
ATOM 1523 C CA . GLN A 1 184 ? 1.732 6.675 23.206 1.00 50.81 184 GLN A CA 1
ATOM 1524 C C . GLN A 1 184 ? 2.739 5.859 24.058 1.00 50.81 184 GLN A C 1
ATOM 1526 O O . GLN A 1 184 ? 2.671 4.633 24.091 1.00 50.81 184 GLN A O 1
ATOM 1531 N N . ARG A 1 185 ? 3.724 6.520 24.687 1.00 43.12 185 ARG A N 1
ATOM 1532 C CA . ARG A 1 185 ? 4.777 5.923 25.530 1.00 43.12 185 ARG A CA 1
ATOM 1533 C C . ARG A 1 185 ? 4.872 6.625 26.877 1.00 43.12 185 ARG A C 1
ATOM 1535 O O . ARG A 1 185 ? 4.663 7.857 26.885 1.00 43.12 185 ARG A O 1
#

Foldseek 3Di:
DDDDPPPPDDDPVVVVVVVVVVVVLVVLLVVLCVFFPADPDQWGDPVVPPCQVVQLVCLVVVVVVVVVCVVCVVLFDAPCLLAVVCCVPDDDDQHGDDPPDDDAAATDDDDDDDDRSHDTDGDRPHGDDDDDPDPDDDDDDDDDDDRDGPPVSVVSVVVVVVVVCVDPNNVRSVVSSVVSVVVVD

Radius of gyration: 19.52 Å; chains: 1; bounding box: 47×59×45 Å